Protein AF-A0A9D0YKX7-F1 (afdb_monomer)

pLDDT: mean 73.9, std 22.67, range [27.12, 96.5]

Structure (mmCIF, N/CA/C/O backbone):
data_AF-A0A9D0YKX7-F1
#
_entry.id   AF-A0A9D0YKX7-F1
#
loop_
_atom_site.group_PDB
_atom_site.id
_atom_site.type_symbol
_atom_site.label_atom_id
_atom_site.label_alt_id
_atom_site.label_comp_id
_atom_site.label_asym_id
_atom_site.label_entity_id
_atom_site.label_seq_id
_atom_site.pdbx_PDB_ins_code
_atom_site.Cartn_x
_atom_site.Cartn_y
_atom_site.Cartn_z
_atom_site.occupancy
_atom_site.B_iso_or_equiv
_atom_site.auth_seq_id
_atom_site.auth_comp_id
_atom_site.auth_asym_id
_atom_site.auth_atom_id
_atom_site.pdbx_PDB_model_num
ATOM 1 N N . MET A 1 1 ? -10.244 10.152 12.206 1.00 50.53 1 MET A N 1
ATOM 2 C CA . MET A 1 1 ? -10.575 9.054 11.260 1.00 50.53 1 MET A CA 1
ATOM 3 C C . MET A 1 1 ? -10.532 9.401 9.766 1.00 50.53 1 MET A C 1
ATOM 5 O O . MET A 1 1 ? -10.438 8.471 8.968 1.00 50.53 1 MET A O 1
ATOM 9 N N . ARG A 1 2 ? -10.508 10.679 9.340 1.00 4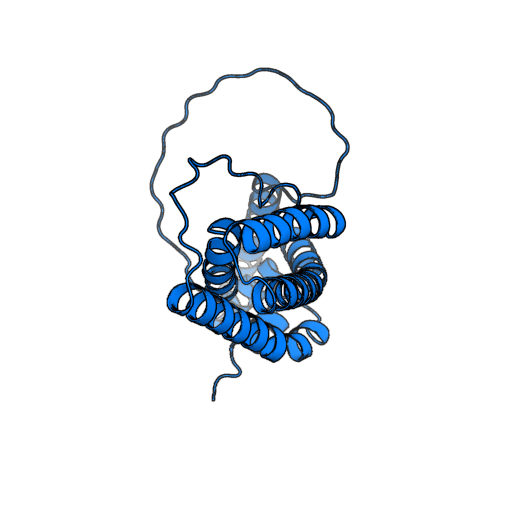3.91 2 ARG A N 1
ATOM 10 C CA . ARG A 1 2 ? -10.283 11.028 7.918 1.00 43.91 2 ARG A CA 1
ATOM 11 C C . ARG A 1 2 ? -8.940 10.544 7.364 1.00 43.91 2 ARG A C 1
ATOM 13 O O . ARG A 1 2 ? -8.873 10.270 6.182 1.00 43.91 2 ARG A O 1
ATOM 20 N N . LYS A 1 3 ? -7.915 10.344 8.199 1.00 49.25 3 LYS A N 1
ATOM 21 C CA . LYS A 1 3 ? -6.636 9.733 7.787 1.00 49.25 3 LYS A CA 1
ATOM 22 C C . LYS A 1 3 ? -6.804 8.277 7.331 1.00 49.25 3 LYS A C 1
ATOM 24 O O . LYS A 1 3 ? -6.202 7.863 6.354 1.00 49.25 3 LYS A O 1
ATOM 29 N N . ILE A 1 4 ? -7.690 7.524 7.986 1.00 46.84 4 ILE A N 1
ATOM 30 C CA . ILE A 1 4 ? -8.014 6.130 7.636 1.00 46.84 4 ILE A CA 1
ATOM 31 C C . ILE A 1 4 ? -8.972 6.078 6.432 1.00 46.84 4 ILE A C 1
ATOM 33 O O . ILE A 1 4 ? -8.795 5.256 5.543 1.00 46.84 4 ILE A O 1
ATOM 37 N N . TYR A 1 5 ? -9.939 6.996 6.354 1.00 40.97 5 TYR A N 1
ATOM 38 C CA . TYR A 1 5 ? -10.811 7.165 5.178 1.00 40.97 5 TYR A CA 1
ATOM 39 C C . TYR A 1 5 ? -10.042 7.626 3.928 1.00 40.97 5 TYR A C 1
ATOM 41 O O . TYR A 1 5 ? -10.252 7.121 2.829 1.00 40.97 5 TYR A O 1
ATOM 49 N N . GLY A 1 6 ? -9.105 8.553 4.113 1.00 44.78 6 GLY A N 1
ATOM 50 C CA . GLY A 1 6 ? -8.152 9.001 3.107 1.00 44.78 6 GLY A CA 1
ATOM 51 C C . GLY A 1 6 ? -7.244 7.864 2.653 1.00 44.78 6 GLY A C 1
ATOM 52 O O . GLY A 1 6 ? -6.975 7.777 1.465 1.00 44.78 6 GLY A O 1
ATOM 53 N N . MET A 1 7 ? -6.860 6.936 3.540 1.00 43.47 7 MET A N 1
ATOM 54 C CA . MET A 1 7 ? -6.126 5.718 3.163 1.00 43.47 7 MET A CA 1
ATOM 55 C C . MET A 1 7 ? -6.937 4.774 2.274 1.00 43.47 7 MET A C 1
ATOM 57 O O . MET A 1 7 ? -6.371 4.240 1.324 1.00 43.47 7 MET A O 1
ATOM 61 N N . VAL A 1 8 ? -8.231 4.559 2.543 1.00 41.25 8 VAL A N 1
ATOM 62 C CA . VAL A 1 8 ? -9.072 3.708 1.677 1.00 41.25 8 VAL A CA 1
ATOM 63 C C . VAL A 1 8 ? -9.153 4.325 0.274 1.00 41.25 8 VAL A C 1
ATOM 65 O O . VAL A 1 8 ? -8.861 3.644 -0.704 1.00 41.25 8 VAL A O 1
ATOM 68 N N . LEU A 1 9 ? -9.399 5.637 0.179 1.00 37.09 9 LEU A N 1
ATOM 69 C CA . LEU A 1 9 ? -9.437 6.373 -1.094 1.00 37.09 9 LEU A CA 1
ATOM 70 C C . LEU A 1 9 ? -8.068 6.469 -1.803 1.00 37.09 9 LEU A C 1
ATOM 72 O O . LEU A 1 9 ? -7.999 6.347 -3.026 1.00 37.09 9 LEU A O 1
ATOM 76 N N . ALA A 1 10 ? -6.971 6.653 -1.064 1.00 34.88 10 ALA A N 1
ATOM 77 C CA . ALA A 1 10 ? -5.615 6.726 -1.616 1.00 34.88 10 ALA A CA 1
ATOM 78 C C . ALA A 1 10 ? -5.094 5.355 -2.081 1.00 34.88 10 ALA A C 1
ATOM 80 O O . ALA A 1 10 ? -4.351 5.276 -3.060 1.00 34.88 10 ALA A O 1
ATOM 81 N N . THR A 1 11 ? -5.524 4.263 -1.439 1.00 39.06 11 THR A N 1
ATOM 82 C CA . THR A 1 11 ? -5.162 2.896 -1.851 1.00 39.06 11 THR A CA 1
ATOM 83 C C . THR A 1 11 ? -5.864 2.507 -3.153 1.00 39.06 11 THR A C 1
ATOM 85 O O . THR A 1 11 ? -5.227 1.926 -4.031 1.00 39.06 11 THR A O 1
ATOM 88 N N . THR A 1 12 ? -7.121 2.925 -3.355 1.00 35.81 12 THR A N 1
ATOM 89 C CA . THR A 1 12 ? -7.798 2.795 -4.659 1.00 35.81 12 THR A CA 1
ATOM 90 C C . THR A 1 12 ? -7.077 3.598 -5.752 1.00 35.81 12 THR A C 1
ATOM 92 O O . THR A 1 12 ? -7.006 3.162 -6.899 1.00 35.81 12 THR A O 1
ATOM 95 N N . LEU A 1 13 ? -6.459 4.734 -5.407 1.00 31.45 13 LEU A N 1
ATOM 96 C CA . LEU A 1 13 ? -5.639 5.517 -6.338 1.00 31.45 13 LEU A 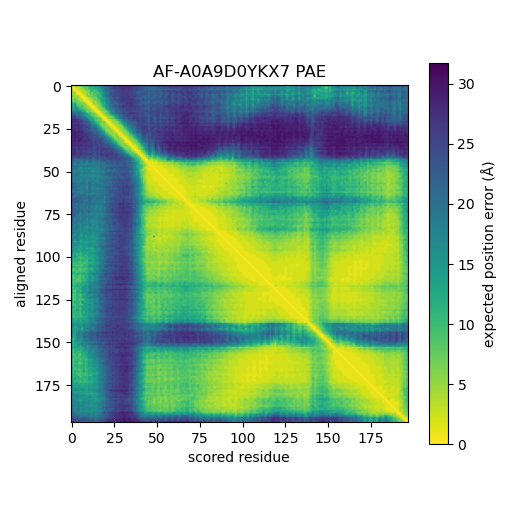CA 1
ATOM 97 C C . LEU A 1 13 ? -4.300 4.843 -6.674 1.00 31.45 13 LEU A C 1
ATOM 99 O O . LEU A 1 13 ? -3.903 4.862 -7.834 1.00 31.45 13 LEU A O 1
ATOM 103 N N . LEU A 1 14 ? -3.629 4.189 -5.721 1.00 35.00 14 LEU A N 1
ATOM 104 C CA . LEU A 1 14 ? -2.379 3.457 -5.983 1.00 35.00 14 LEU A CA 1
ATOM 105 C C . LEU A 1 14 ? -2.583 2.207 -6.854 1.00 35.00 14 LEU A C 1
ATOM 107 O O . LEU A 1 14 ? -1.698 1.859 -7.633 1.00 35.00 14 LEU A O 1
ATOM 111 N N . ILE A 1 15 ? -3.756 1.573 -6.778 1.00 39.56 15 ILE A N 1
ATOM 112 C CA . ILE A 1 15 ? -4.153 0.480 -7.683 1.00 39.56 15 ILE A CA 1
ATOM 113 C C . ILE A 1 15 ? -4.663 1.042 -9.034 1.00 39.56 15 ILE A C 1
ATOM 115 O O . ILE A 1 15 ? -4.587 0.366 -10.059 1.00 39.56 15 ILE A O 1
ATOM 119 N N . GLY A 1 16 ? -5.096 2.310 -9.065 1.00 28.52 16 GLY A N 1
ATOM 120 C CA . GLY A 1 16 ? -5.670 3.007 -10.222 1.00 28.52 16 GLY A CA 1
ATOM 121 C C . GLY A 1 16 ? -4.747 3.957 -11.002 1.00 28.52 16 GLY A C 1
ATOM 122 O O . GLY A 1 16 ? -5.234 4.657 -11.891 1.00 28.52 16 GLY A O 1
ATOM 123 N N . LEU A 1 17 ? -3.431 4.005 -10.750 1.00 32.94 17 LEU A N 1
ATOM 124 C CA . LEU A 1 17 ? -2.486 4.823 -11.537 1.00 32.94 17 LEU A CA 1
ATOM 125 C C . LEU A 1 17 ? -2.131 4.178 -12.894 1.00 32.94 17 LEU A C 1
ATOM 127 O O . LEU A 1 17 ? -0.974 4.049 -13.283 1.00 32.94 17 LEU A O 1
ATOM 131 N N . SER A 1 18 ? -3.159 3.847 -13.674 1.00 34.16 18 SER A N 1
ATOM 132 C CA . SER A 1 18 ? -3.110 3.806 -15.137 1.00 34.16 18 SER A CA 1
ATOM 133 C C . SER A 1 18 ? -3.628 5.135 -15.698 1.00 34.16 18 SER A C 1
ATOM 135 O O . SER A 1 18 ? -4.606 5.174 -16.441 1.00 34.16 18 SER A O 1
ATOM 137 N N . GLY A 1 19 ? -2.990 6.239 -15.305 1.00 27.12 19 GLY A N 1
ATOM 138 C CA . GLY A 1 19 ? -3.366 7.593 -15.707 1.00 27.12 19 GLY A CA 1
ATOM 139 C C . GLY A 1 19 ? -2.137 8.454 -15.957 1.00 27.12 19 GLY A C 1
ATOM 140 O O . GLY A 1 19 ? -1.771 9.289 -15.138 1.00 27.12 19 GLY A O 1
ATOM 141 N N . CYS A 1 20 ? -1.466 8.237 -17.089 1.00 31.30 20 CYS A N 1
ATOM 142 C CA . CYS A 1 20 ? -0.521 9.215 -17.608 1.00 31.30 20 CYS A CA 1
ATOM 143 C C . CYS A 1 20 ? -1.276 10.472 -18.059 1.00 31.30 20 CYS A C 1
ATOM 145 O O . CYS A 1 20 ? -2.017 10.411 -19.035 1.00 31.30 20 CYS A O 1
ATOM 147 N N . GLY A 1 21 ? -0.964 11.604 -17.427 1.00 28.48 21 GLY A N 1
ATOM 148 C CA . GLY A 1 21 ? -1.115 12.941 -18.000 1.00 28.48 21 GLY A CA 1
ATOM 149 C C . GLY A 1 21 ? -2.292 13.745 -17.459 1.00 28.48 21 GLY A C 1
ATOM 150 O O . GLY A 1 21 ? -3.433 13.437 -17.748 1.00 28.48 21 GLY A O 1
ATOM 151 N N . GLU A 1 22 ? -1.999 14.843 -16.765 1.00 28.16 22 GLU A N 1
ATOM 152 C CA . GLU A 1 22 ? -2.058 16.161 -17.398 1.00 28.16 22 GLU A CA 1
ATOM 153 C C . GLU A 1 22 ? -1.136 17.130 -16.645 1.00 28.16 22 GLU A C 1
ATOM 155 O O . GLU A 1 22 ? -0.860 16.983 -15.456 1.00 28.16 22 GLU A O 1
ATOM 160 N N . ARG A 1 23 ? -0.518 18.022 -17.413 1.00 34.16 23 ARG A N 1
ATOM 161 C CA . ARG A 1 23 ? 0.614 18.866 -17.042 1.00 34.16 23 ARG A CA 1
ATOM 162 C C . ARG A 1 23 ? 0.063 20.271 -16.835 1.00 34.16 23 ARG A C 1
ATOM 164 O O . ARG A 1 23 ? -0.238 20.911 -17.833 1.00 34.16 23 ARG A O 1
ATOM 171 N N . ASP A 1 24 ? 0.013 20.748 -15.594 1.00 28.03 24 ASP A N 1
ATOM 172 C CA . ASP A 1 24 ? -0.164 22.174 -15.315 1.00 28.03 24 ASP A CA 1
ATOM 173 C C . ASP A 1 24 ? 1.103 22.789 -14.716 1.00 28.03 24 ASP A C 1
ATOM 175 O O . ASP A 1 24 ? 1.759 22.275 -13.810 1.00 28.03 24 ASP A O 1
ATOM 179 N N . GLU A 1 25 ? 1.472 23.890 -15.353 1.00 35.59 25 GLU A N 1
ATOM 180 C CA . GLU A 1 25 ? 2.686 24.673 -15.231 1.00 35.59 25 GLU A CA 1
ATOM 181 C C . GLU A 1 25 ? 2.645 25.510 -13.939 1.00 35.59 25 GLU A C 1
ATOM 183 O O . GLU A 1 25 ? 1.780 26.373 -13.795 1.00 35.59 25 GLU A O 1
ATOM 188 N N . VAL A 1 26 ? 3.585 25.321 -13.001 1.00 32.81 26 VAL A N 1
ATOM 189 C CA . VAL A 1 26 ? 3.739 26.238 -11.854 1.00 32.81 26 VAL A CA 1
ATOM 190 C C . VAL A 1 26 ? 5.161 26.783 -11.781 1.00 32.81 26 VAL A C 1
ATOM 192 O O . VAL A 1 26 ? 6.156 26.061 -11.734 1.00 32.81 26 VAL A O 1
ATOM 195 N N . LYS A 1 27 ? 5.214 28.116 -11.816 1.00 30.62 27 LYS A N 1
ATOM 196 C CA . LYS A 1 27 ? 6.396 28.972 -11.859 1.00 30.62 27 LYS A CA 1
ATOM 197 C C . LYS A 1 27 ? 7.257 28.857 -10.601 1.00 30.62 27 LYS A C 1
ATOM 199 O O . LYS A 1 27 ? 6.780 28.921 -9.475 1.00 30.62 27 LYS A O 1
ATOM 204 N N . SER A 1 28 ? 8.558 28.801 -10.864 1.00 35.03 28 SER A N 1
ATOM 205 C CA . SER A 1 28 ? 9.688 28.904 -9.943 1.00 35.03 28 SER A CA 1
ATOM 206 C C . SER A 1 28 ? 9.692 30.199 -9.122 1.00 35.03 28 SER A C 1
ATOM 208 O O . SER A 1 28 ? 9.737 31.287 -9.697 1.00 35.03 28 SER A O 1
ATOM 210 N N . THR A 1 29 ? 9.850 30.073 -7.803 1.00 29.08 29 THR A N 1
ATOM 211 C CA . THR A 1 29 ? 10.560 31.063 -6.979 1.00 29.08 29 THR A CA 1
ATOM 212 C C . THR A 1 29 ? 11.438 30.371 -5.943 1.00 29.08 29 THR A C 1
ATOM 214 O O . THR A 1 29 ? 10.963 29.656 -5.066 1.00 29.08 29 THR A O 1
ATOM 217 N N . THR A 1 30 ? 12.736 30.615 -6.076 1.00 41.22 30 THR A N 1
ATOM 218 C CA . THR A 1 30 ? 13.850 30.170 -5.242 1.00 41.22 30 THR A CA 1
ATOM 219 C C . THR A 1 30 ? 13.848 30.862 -3.878 1.00 41.22 30 THR A C 1
ATOM 221 O O . THR A 1 30 ? 13.753 32.089 -3.819 1.00 41.22 30 THR A O 1
ATOM 224 N N . LYS A 1 31 ? 14.096 30.121 -2.790 1.00 32.34 31 LYS A N 1
ATOM 225 C CA . LYS A 1 31 ? 14.790 30.672 -1.614 1.00 32.34 31 LYS A CA 1
ATOM 226 C C . LYS A 1 31 ? 15.511 29.569 -0.834 1.00 32.34 31 LYS A C 1
ATOM 228 O O . LYS A 1 31 ? 14.906 28.587 -0.429 1.00 32.34 31 LYS A O 1
ATOM 233 N N . ALA A 1 32 ? 16.819 29.754 -0.684 1.00 37.97 32 ALA A N 1
ATOM 234 C CA . ALA A 1 32 ? 17.765 28.860 -0.027 1.00 37.97 32 ALA A CA 1
ATOM 235 C C . ALA A 1 32 ? 17.819 29.100 1.485 1.00 37.97 32 ALA A C 1
ATOM 237 O O . ALA A 1 32 ? 17.900 30.265 1.868 1.00 37.97 32 ALA A O 1
ATOM 238 N N . THR A 1 33 ? 17.860 28.041 2.306 1.00 30.67 33 THR A N 1
ATOM 239 C CA . THR A 1 33 ? 18.674 27.876 3.542 1.00 30.67 33 THR A CA 1
ATOM 240 C C . THR A 1 33 ? 18.505 26.435 4.097 1.00 30.67 33 THR A C 1
ATOM 242 O O . THR A 1 33 ? 17.600 25.743 3.641 1.00 30.67 33 THR A O 1
ATOM 245 N N . PRO A 1 34 ? 19.336 25.974 5.055 1.00 35.72 34 PRO A N 1
ATOM 246 C CA . PRO A 1 34 ? 20.563 25.208 4.856 1.00 35.72 34 PRO A CA 1
ATOM 247 C C . PRO A 1 34 ? 20.425 23.704 5.171 1.00 35.72 34 PRO A C 1
ATOM 249 O O . PRO A 1 34 ? 19.450 23.248 5.763 1.00 35.72 34 PRO A O 1
ATOM 252 N N . GLU A 1 35 ? 21.466 22.970 4.778 1.00 37.25 35 GLU A N 1
ATOM 253 C CA . GLU A 1 35 ? 21.715 21.551 5.030 1.00 37.25 35 GLU A CA 1
ATOM 254 C C . GLU A 1 35 ? 21.558 21.166 6.509 1.00 37.25 35 GLU A C 1
ATOM 256 O O . GLU A 1 35 ? 22.221 21.713 7.391 1.00 37.25 35 GLU A O 1
ATOM 261 N N . VAL A 1 36 ? 20.713 20.164 6.752 1.00 30.95 36 VAL A N 1
ATOM 262 C CA . VAL A 1 36 ? 20.818 19.273 7.906 1.00 30.95 36 VAL A CA 1
ATOM 263 C C . VAL A 1 36 ? 20.943 17.872 7.329 1.00 30.95 36 VAL A C 1
ATOM 265 O O . VAL A 1 36 ? 19.996 17.338 6.754 1.00 30.95 36 VAL A O 1
ATOM 268 N N . GLU A 1 37 ? 22.145 17.312 7.434 1.00 36.69 37 GLU A N 1
ATOM 269 C CA . GLU A 1 37 ? 22.401 15.900 7.188 1.00 36.69 37 GLU A CA 1
ATOM 270 C C . GLU A 1 37 ? 21.599 15.088 8.209 1.00 36.69 37 GLU A C 1
ATOM 272 O O . GLU A 1 37 ? 21.916 15.053 9.398 1.00 36.69 37 GLU A O 1
ATOM 277 N N . VAL A 1 38 ? 20.526 14.458 7.740 1.00 32.88 38 VAL A N 1
ATOM 278 C CA . VAL A 1 38 ? 19.868 13.366 8.448 1.00 32.88 38 VAL A CA 1
ATOM 279 C C . VAL A 1 38 ? 20.028 12.139 7.567 1.00 32.88 38 VAL A C 1
ATOM 281 O O . VAL A 1 38 ? 19.304 11.953 6.590 1.00 32.88 38 VAL A O 1
ATOM 284 N N . GLU A 1 39 ? 21.013 11.308 7.906 1.00 38.41 39 GLU A N 1
ATOM 285 C CA . GLU A 1 39 ? 20.999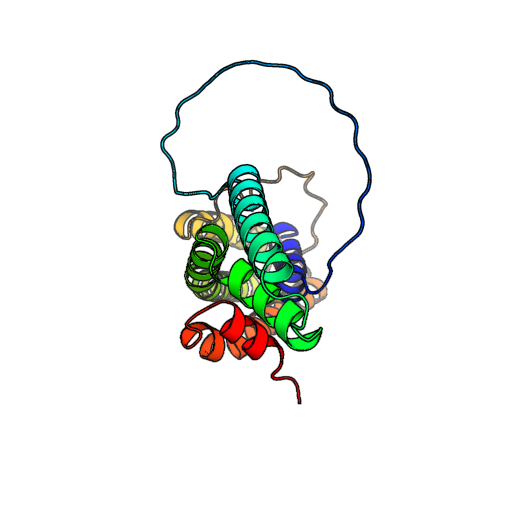 9.898 7.534 1.00 38.41 39 GLU A CA 1
ATOM 286 C C . GLU A 1 39 ? 19.700 9.290 8.074 1.00 38.41 39 GLU A C 1
ATOM 288 O O . GLU A 1 39 ? 19.578 8.968 9.255 1.00 38.41 39 GLU A O 1
ATOM 293 N N . SER A 1 40 ? 18.695 9.158 7.216 1.00 35.34 40 SER A N 1
ATOM 294 C CA . SER A 1 40 ? 17.528 8.336 7.501 1.00 35.34 40 SER A CA 1
ATOM 295 C C . SER A 1 40 ? 16.992 7.766 6.198 1.00 35.34 40 SER A C 1
ATOM 297 O O . SER A 1 40 ? 16.709 8.513 5.270 1.00 35.34 40 SER A O 1
ATOM 299 N N . SER A 1 41 ? 16.921 6.433 6.166 1.00 37.97 41 SER A N 1
ATOM 300 C CA . SER A 1 41 ? 16.048 5.589 5.345 1.00 37.97 41 SER A CA 1
ATOM 301 C C . SER A 1 41 ? 15.937 5.929 3.851 1.00 37.97 41 SER A C 1
ATOM 303 O O . SER A 1 41 ? 15.387 6.949 3.462 1.00 37.97 41 SER A O 1
ATOM 305 N N . SER A 1 42 ? 16.391 4.999 3.007 1.00 40.56 42 SER A N 1
ATOM 306 C CA . SER A 1 42 ? 16.422 5.029 1.538 1.00 40.56 42 SER A CA 1
ATOM 307 C C . SER A 1 42 ? 15.104 5.443 0.854 1.00 40.56 42 SER A C 1
ATOM 309 O O . SER A 1 42 ? 14.386 4.624 0.272 1.00 40.56 42 SER A O 1
ATOM 311 N N . LEU A 1 43 ? 14.787 6.732 0.874 1.00 51.44 43 LEU A N 1
ATOM 312 C CA . LEU A 1 43 ? 13.768 7.337 0.038 1.00 51.44 43 LEU A CA 1
ATOM 313 C C . LEU A 1 43 ? 14.416 7.636 -1.311 1.00 51.44 43 LEU A C 1
ATOM 315 O O . LEU A 1 43 ? 15.223 8.555 -1.442 1.00 51.44 43 LEU A O 1
ATOM 319 N N . VAL A 1 44 ? 14.076 6.841 -2.329 1.00 60.62 44 VAL A N 1
ATOM 320 C CA . VAL A 1 44 ? 14.352 7.233 -3.714 1.00 60.62 44 VAL A CA 1
ATOM 321 C C . VAL A 1 44 ? 13.582 8.528 -3.950 1.00 60.62 44 VAL A C 1
ATOM 323 O O . VAL A 1 44 ? 12.351 8.542 -3.921 1.00 60.62 44 VAL A O 1
ATOM 326 N N . THR A 1 45 ? 14.305 9.628 -4.124 1.00 76.06 45 THR A N 1
ATOM 327 C CA . THR A 1 45 ? 13.694 10.942 -4.300 1.00 76.06 45 THR A CA 1
ATOM 328 C C . THR A 1 45 ? 13.050 11.048 -5.678 1.00 76.06 45 THR A C 1
ATOM 330 O O . THR A 1 45 ? 13.469 10.405 -6.643 1.00 76.06 45 THR A O 1
ATOM 333 N N . GLU A 1 46 ? 12.061 11.930 -5.814 1.00 75.56 46 GLU A N 1
ATOM 334 C CA . GLU A 1 46 ? 11.448 12.233 -7.112 1.00 75.56 46 GLU A CA 1
ATOM 335 C C . GLU A 1 46 ? 12.495 12.680 -8.154 1.00 75.56 46 GLU A C 1
ATOM 337 O O . GLU A 1 46 ? 12.384 12.373 -9.342 1.00 75.56 46 GLU A O 1
ATOM 342 N N . SER A 1 47 ? 13.559 13.358 -7.706 1.00 77.31 47 SER A N 1
ATOM 343 C CA . SER A 1 47 ? 14.690 13.740 -8.554 1.00 77.31 47 SER A CA 1
ATOM 344 C C . SER A 1 47 ? 15.490 12.534 -9.054 1.00 77.31 47 SER A C 1
ATOM 346 O O . SER A 1 47 ? 15.843 12.502 -10.233 1.00 77.31 47 SER A O 1
ATOM 348 N N . GLN A 1 48 ? 15.719 11.527 -8.207 1.00 78.56 48 GLN A N 1
ATOM 349 C CA . GLN A 1 48 ? 16.409 10.295 -8.586 1.00 78.56 48 GLN A CA 1
ATOM 350 C C . GLN A 1 48 ? 15.580 9.482 -9.590 1.00 78.56 48 GLN A C 1
ATOM 352 O O . GLN A 1 48 ? 16.110 9.034 -10.603 1.00 78.56 48 GLN A O 1
ATOM 357 N N . ILE A 1 49 ? 14.262 9.382 -9.380 1.00 79.75 49 ILE A N 1
ATOM 358 C CA . ILE A 1 49 ? 13.343 8.708 -10.315 1.00 79.75 49 ILE A CA 1
ATOM 359 C C . ILE A 1 49 ? 13.388 9.382 -11.691 1.00 79.75 49 ILE A C 1
ATOM 361 O O . ILE A 1 49 ? 13.531 8.716 -12.716 1.00 79.75 49 ILE A O 1
ATOM 365 N N . LYS A 1 50 ? 13.304 10.718 -11.731 1.00 82.88 50 LYS A N 1
ATOM 366 C CA . LYS A 1 50 ? 13.377 11.479 -12.988 1.00 82.88 50 LYS A CA 1
ATOM 367 C C . LYS A 1 50 ? 14.713 11.280 -13.699 1.00 82.88 50 LYS A C 1
ATOM 369 O O . LYS A 1 50 ? 14.724 11.148 -14.922 1.00 82.88 50 LYS A O 1
ATOM 374 N N . ALA A 1 51 ? 15.819 11.251 -12.956 1.00 88.19 51 ALA A N 1
ATOM 375 C CA . ALA A 1 51 ? 17.147 11.025 -13.517 1.00 88.19 51 ALA A CA 1
ATOM 376 C C . ALA A 1 51 ? 17.274 9.626 -14.140 1.00 88.19 51 ALA A C 1
ATOM 378 O O . ALA A 1 51 ? 17.722 9.504 -15.283 1.00 88.19 51 ALA A O 1
ATOM 379 N N . ASP A 1 52 ? 16.818 8.589 -13.438 1.00 86.19 52 ASP A N 1
ATOM 380 C CA . ASP A 1 52 ? 16.842 7.209 -13.926 1.00 86.19 52 ASP A CA 1
ATOM 381 C C . ASP A 1 52 ? 15.970 7.031 -15.175 1.00 86.19 52 ASP A C 1
ATOM 383 O O . ASP A 1 52 ? 16.413 6.446 -16.164 1.00 86.19 52 ASP A O 1
ATOM 387 N N . ILE A 1 53 ? 14.756 7.596 -15.171 1.00 86.94 53 ILE A N 1
ATOM 388 C CA . ILE A 1 53 ? 13.856 7.571 -16.333 1.00 8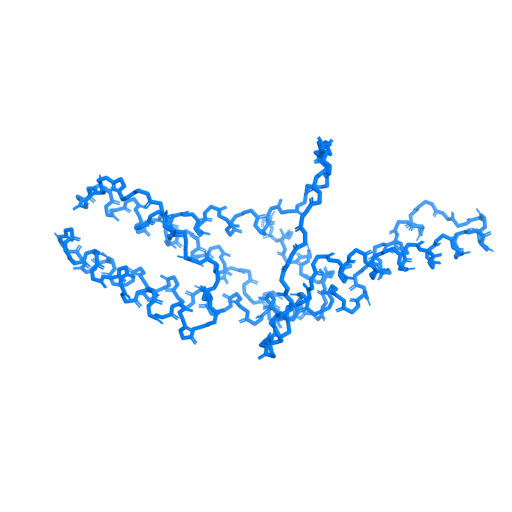6.94 53 ILE A CA 1
ATOM 389 C C . ILE A 1 53 ? 14.481 8.316 -17.516 1.00 86.94 53 ILE A C 1
ATOM 391 O O . ILE A 1 53 ? 14.439 7.827 -18.645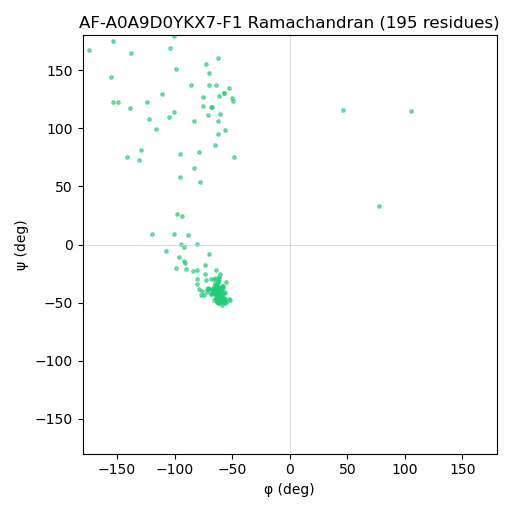 1.00 86.94 53 ILE A O 1
ATOM 395 N N . ALA A 1 54 ? 15.080 9.488 -17.289 1.00 88.56 54 ALA A N 1
ATOM 396 C CA . ALA A 1 54 ? 15.729 10.253 -18.351 1.00 88.56 54 ALA A CA 1
ATOM 397 C C . ALA A 1 54 ? 16.901 9.475 -18.970 1.00 88.56 54 ALA A C 1
ATOM 399 O O . ALA A 1 54 ? 17.043 9.439 -20.196 1.00 88.56 54 ALA A O 1
ATOM 400 N N . LYS A 1 55 ? 17.706 8.805 -18.137 1.00 91.81 55 LYS A N 1
ATOM 401 C CA . LYS A 1 55 ? 18.791 7.927 -18.586 1.00 91.81 55 LYS A CA 1
ATOM 402 C C . LYS A 1 55 ? 18.251 6.758 -19.418 1.00 91.81 55 LYS A C 1
ATOM 404 O O . LYS A 1 55 ? 18.707 6.566 -20.544 1.00 91.81 55 LYS A O 1
ATOM 409 N N . ALA A 1 56 ? 17.245 6.049 -18.905 1.00 90.12 56 ALA A N 1
ATOM 410 C CA . ALA A 1 56 ? 16.580 4.939 -19.585 1.00 90.12 56 ALA A CA 1
ATOM 411 C C . ALA A 1 56 ? 16.020 5.352 -20.957 1.00 90.12 56 ALA A C 1
ATOM 413 O O . ALA A 1 56 ? 16.273 4.698 -21.967 1.00 90.12 56 ALA A O 1
ATOM 414 N N . MET A 1 57 ? 15.326 6.490 -21.033 1.00 89.44 57 MET A N 1
ATOM 415 C CA . MET A 1 57 ? 14.788 7.009 -22.295 1.00 89.44 57 MET A CA 1
ATOM 416 C C . MET A 1 57 ? 15.887 7.378 -23.297 1.00 89.44 57 MET A C 1
ATOM 418 O O . MET A 1 57 ? 15.725 7.156 -24.499 1.00 89.44 57 MET A O 1
ATOM 422 N N . GLY A 1 58 ? 17.026 7.891 -22.824 1.00 91.81 58 GLY A N 1
ATOM 423 C CA . GLY A 1 58 ? 18.192 8.134 -23.672 1.00 91.81 58 GLY A CA 1
ATOM 424 C C . GLY A 1 58 ? 18.748 6.852 -24.306 1.00 91.81 58 GLY A C 1
ATOM 425 O O . GLY A 1 58 ? 19.157 6.862 -25.469 1.00 91.81 58 GLY A O 1
ATOM 426 N N . GLU A 1 59 ? 18.739 5.735 -23.578 1.00 91.81 59 GLU A N 1
ATOM 427 C CA . GLU A 1 59 ? 19.164 4.417 -24.077 1.00 91.81 59 GLU A CA 1
A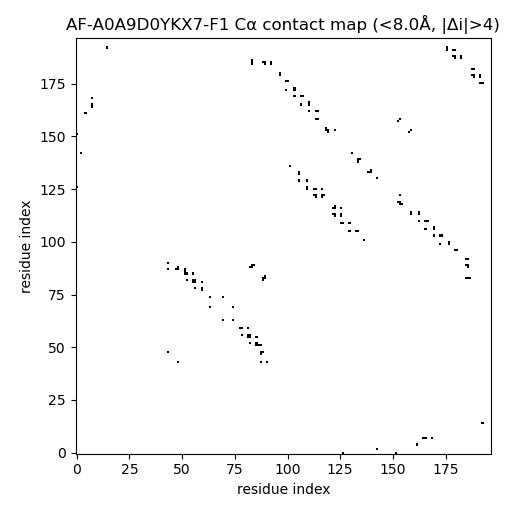TOM 428 C C . GLU A 1 59 ? 18.157 3.817 -25.070 1.00 91.81 59 GLU A C 1
ATOM 430 O O . GLU A 1 59 ? 18.551 3.309 -26.129 1.00 91.81 59 GLU A O 1
ATOM 435 N N . VAL A 1 60 ? 16.858 3.963 -24.791 1.00 91.94 60 VAL A N 1
ATOM 436 C CA . VAL A 1 60 ? 15.784 3.583 -25.719 1.00 91.94 60 VAL A CA 1
ATOM 437 C C . VAL A 1 60 ? 15.920 4.346 -27.035 1.00 91.94 60 VAL A C 1
ATOM 439 O O . VAL A 1 60 ? 15.906 3.740 -28.107 1.00 91.94 60 VAL A O 1
ATOM 442 N N . GLN A 1 61 ? 16.111 5.668 -26.979 1.00 91.12 61 GLN A N 1
ATOM 443 C CA . GLN A 1 61 ? 16.237 6.495 -28.178 1.00 91.12 61 GLN A CA 1
ATOM 444 C C . GLN A 1 61 ? 17.433 6.070 -29.038 1.00 91.12 61 GLN A C 1
ATOM 446 O O . GLN A 1 61 ? 17.287 5.925 -30.252 1.00 91.12 61 GLN A O 1
ATOM 451 N N . LYS A 1 62 ? 18.593 5.801 -28.422 1.00 94.12 62 LYS A N 1
ATOM 452 C CA . LYS A 1 62 ? 19.775 5.280 -29.132 1.00 94.12 62 LYS A CA 1
ATOM 453 C C . LYS A 1 62 ? 19.481 3.948 -29.823 1.00 94.12 62 LYS A C 1
ATOM 455 O O . LYS A 1 62 ? 19.835 3.776 -30.987 1.00 94.12 62 LYS A O 1
ATOM 460 N N . THR A 1 63 ? 18.797 3.037 -29.136 1.00 91.31 63 THR A N 1
ATOM 461 C CA . THR A 1 63 ? 18.445 1.712 -29.669 1.00 91.31 63 THR A CA 1
ATOM 462 C C . THR A 1 63 ? 17.465 1.803 -30.841 1.00 91.31 63 THR A C 1
ATOM 464 O O . THR A 1 63 ? 17.637 1.098 -31.836 1.00 91.31 63 THR A O 1
ATOM 467 N N . ILE A 1 64 ? 16.480 2.705 -30.776 1.00 91.50 64 ILE A N 1
ATOM 468 C CA . ILE A 1 64 ? 15.531 2.954 -31.874 1.00 91.50 64 ILE A CA 1
ATOM 469 C C . ILE A 1 64 ? 16.241 3.583 -33.078 1.00 91.50 64 ILE A C 1
ATOM 471 O O . ILE A 1 64 ? 16.005 3.172 -34.211 1.00 91.50 64 ILE A O 1
ATOM 475 N N . MET A 1 65 ? 17.134 4.553 -32.854 1.00 90.94 65 MET A N 1
ATOM 476 C CA . MET A 1 65 ? 17.899 5.185 -33.936 1.00 90.94 65 MET A CA 1
ATOM 477 C C . MET A 1 65 ? 18.855 4.206 -34.629 1.00 90.94 65 MET A C 1
ATOM 479 O O . MET A 1 65 ? 19.066 4.317 -35.834 1.00 90.94 65 MET A O 1
ATOM 483 N N . ALA A 1 66 ? 19.405 3.238 -33.892 1.00 94.56 66 ALA A N 1
ATOM 484 C CA . ALA A 1 66 ? 20.256 2.186 -34.445 1.00 94.56 66 ALA A CA 1
ATOM 485 C C . ALA A 1 66 ? 19.479 1.116 -35.239 1.00 94.56 66 ALA A C 1
ATOM 487 O O . ALA A 1 66 ? 20.086 0.387 -36.019 1.00 94.56 66 ALA A O 1
ATOM 488 N N . ASN A 1 67 ? 18.154 1.026 -35.068 1.00 93.44 67 ASN A N 1
ATOM 489 C CA . ASN A 1 67 ? 17.298 0.013 -35.690 1.00 93.44 67 ASN A CA 1
ATOM 490 C C . ASN A 1 67 ? 16.067 0.667 -36.353 1.00 93.44 67 ASN A C 1
ATOM 492 O O . ASN A 1 67 ? 14.950 0.553 -35.837 1.00 93.44 67 ASN A O 1
ATOM 496 N N . PRO A 1 68 ? 16.235 1.358 -37.498 1.00 86.81 68 PRO A N 1
ATOM 497 C CA . PRO A 1 68 ? 15.159 2.132 -38.125 1.00 86.81 68 PRO A CA 1
ATOM 498 C C . PRO A 1 68 ? 13.944 1.281 -38.537 1.00 86.81 68 PRO A C 1
ATOM 500 O O . PRO A 1 68 ? 12.815 1.767 -38.464 1.00 86.81 68 PRO A O 1
ATOM 503 N N . GLU A 1 69 ? 14.164 0.006 -38.867 1.00 93.38 69 GLU A N 1
ATOM 504 C CA . GLU A 1 69 ? 13.130 -0.966 -39.263 1.00 93.38 69 GLU A CA 1
ATOM 505 C C . GLU A 1 69 ? 12.370 -1.592 -38.076 1.00 93.38 69 GLU A C 1
ATOM 507 O O . GLU A 1 69 ? 11.490 -2.428 -38.271 1.00 93.38 69 GLU A O 1
ATOM 512 N N . MET A 1 70 ? 12.688 -1.216 -36.830 1.00 91.31 70 MET A N 1
ATOM 513 C CA . MET A 1 70 ? 12.002 -1.747 -35.648 1.00 91.31 70 MET A CA 1
ATOM 514 C C . MET A 1 70 ? 10.506 -1.397 -35.681 1.00 91.31 70 MET A C 1
ATOM 516 O O . MET A 1 70 ? 10.147 -0.216 -35.807 1.00 91.31 70 MET A O 1
ATOM 520 N N . SER A 1 71 ? 9.652 -2.416 -35.517 1.00 94.50 71 SER A N 1
ATOM 521 C CA . SER A 1 71 ? 8.192 -2.278 -35.513 1.00 94.50 71 SER A CA 1
ATOM 522 C C . SER A 1 71 ? 7.702 -1.384 -34.367 1.00 94.50 71 SER A C 1
ATOM 524 O O . SER A 1 71 ? 8.407 -1.149 -33.382 1.00 94.50 71 SER A O 1
ATOM 526 N N . LYS A 1 72 ? 6.477 -0.857 -34.472 1.00 89.19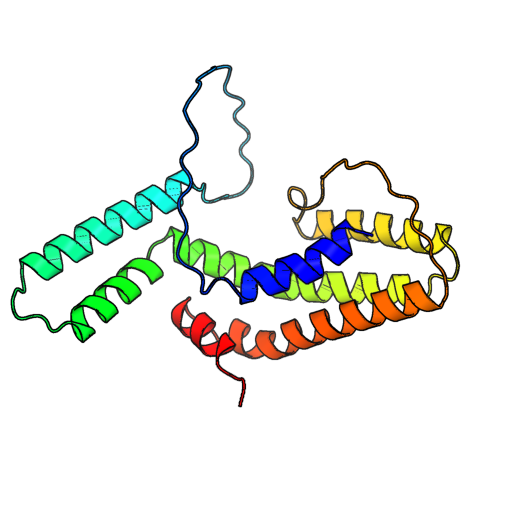 72 LYS A N 1
ATOM 527 C CA . LYS A 1 72 ? 5.902 -0.013 -33.409 1.00 89.19 72 LYS A CA 1
ATOM 528 C C . LYS A 1 72 ? 5.703 -0.805 -32.116 1.00 89.19 72 LYS A C 1
ATOM 530 O O . LYS A 1 72 ? 5.927 -0.272 -31.031 1.00 89.19 72 LYS A O 1
ATOM 535 N N . GLU A 1 73 ? 5.309 -2.063 -32.243 1.00 90.00 73 GLU A N 1
ATOM 536 C CA . GLU A 1 73 ? 5.099 -3.007 -31.154 1.00 90.00 73 GLU A CA 1
ATOM 537 C C . GLU A 1 73 ? 6.413 -3.292 -30.417 1.00 90.00 73 GLU A C 1
ATOM 539 O O . GLU A 1 73 ? 6.455 -3.185 -29.191 1.00 90.00 73 GLU A O 1
ATOM 544 N N . ASP A 1 74 ? 7.502 -3.538 -31.151 1.00 90.81 74 ASP A N 1
ATOM 545 C CA . ASP A 1 74 ? 8.825 -3.770 -30.562 1.00 90.81 74 ASP A CA 1
ATOM 546 C C . ASP A 1 74 ? 9.376 -2.511 -29.885 1.00 90.81 74 ASP A C 1
ATOM 548 O O . ASP A 1 74 ? 9.933 -2.595 -28.792 1.00 90.81 74 ASP A O 1
ATOM 552 N N . ARG A 1 75 ? 9.149 -1.322 -30.464 1.00 89.50 75 ARG A N 1
ATOM 553 C CA . ARG A 1 75 ? 9.506 -0.045 -29.818 1.00 89.50 75 ARG A CA 1
ATOM 554 C C . ARG A 1 75 ? 8.764 0.141 -28.500 1.00 89.50 75 ARG A C 1
ATOM 556 O O . ARG A 1 75 ? 9.368 0.548 -27.512 1.00 89.50 75 ARG A O 1
ATOM 563 N N . LYS A 1 76 ? 7.459 -0.153 -28.470 1.00 88.62 76 LYS A N 1
ATOM 564 C CA . LYS A 1 76 ? 6.650 -0.058 -27.247 1.00 88.62 76 LYS A CA 1
ATOM 565 C C . LYS A 1 76 ? 7.145 -1.042 -26.190 1.00 88.62 76 LYS A C 1
ATOM 567 O O . LYS A 1 76 ? 7.288 -0.656 -25.034 1.00 88.62 76 LYS A O 1
ATOM 572 N N . LYS A 1 77 ? 7.423 -2.285 -26.587 1.00 89.25 77 LYS A N 1
ATOM 573 C CA . LYS A 1 77 ? 7.963 -3.313 -25.695 1.00 89.25 77 LYS A CA 1
ATOM 574 C C . LYS A 1 77 ? 9.310 -2.887 -25.111 1.00 89.25 77 LYS A C 1
ATOM 576 O O . LYS A 1 77 ? 9.458 -2.919 -23.897 1.00 89.25 77 LYS A O 1
ATOM 581 N N . LEU A 1 78 ? 10.220 -2.394 -25.951 1.00 90.00 78 LEU A N 1
ATOM 582 C CA . LEU A 1 78 ? 11.519 -1.876 -25.529 1.00 90.00 78 LEU A CA 1
ATOM 583 C C . LEU A 1 78 ? 11.371 -0.756 -24.492 1.00 90.00 78 LEU A C 1
ATOM 585 O O . LEU A 1 78 ? 11.985 -0.827 -23.436 1.00 90.00 78 LEU A O 1
ATOM 589 N N . VAL A 1 79 ? 10.523 0.245 -24.757 1.00 89.00 79 VAL A N 1
ATOM 590 C CA . VAL A 1 79 ? 10.265 1.341 -23.805 1.00 89.00 79 VAL A CA 1
ATOM 591 C C . VAL A 1 79 ? 9.797 0.790 -22.456 1.00 89.00 79 VAL A C 1
ATOM 593 O O . VAL A 1 79 ? 10.339 1.161 -21.419 1.00 89.00 79 VAL A O 1
ATOM 596 N N . VAL A 1 80 ? 8.798 -0.097 -22.462 1.00 87.12 80 VAL A N 1
ATOM 597 C CA . VAL A 1 80 ? 8.215 -0.658 -21.235 1.00 87.12 80 VAL A CA 1
ATOM 598 C C . VAL A 1 80 ? 9.242 -1.490 -20.463 1.00 87.12 80 VAL A C 1
ATOM 600 O O . VAL A 1 80 ? 9.392 -1.305 -19.257 1.00 87.12 80 VAL A O 1
ATOM 603 N N . GLU A 1 81 ? 9.982 -2.365 -21.145 1.00 87.50 81 GLU A N 1
ATOM 604 C CA . GLU A 1 81 ? 11.011 -3.204 -20.527 1.00 87.50 81 GLU A CA 1
ATOM 605 C C . GLU A 1 81 ? 12.159 -2.370 -19.951 1.00 87.50 81 GLU A C 1
ATOM 607 O O . GLU A 1 81 ? 12.613 -2.652 -18.844 1.00 87.50 81 GLU A O 1
ATOM 612 N N . THR A 1 82 ? 12.622 -1.327 -20.646 1.00 88.06 82 THR A N 1
ATOM 613 C CA . THR A 1 82 ? 13.701 -0.475 -20.126 1.00 88.06 82 THR A CA 1
ATOM 614 C C . THR A 1 82 ? 13.249 0.320 -18.903 1.00 88.06 82 THR A C 1
ATOM 616 O O . THR A 1 82 ? 13.995 0.402 -17.932 1.00 88.06 82 THR A O 1
ATOM 619 N N . LEU A 1 83 ? 12.031 0.870 -18.911 1.00 86.06 83 LEU A N 1
ATOM 620 C CA . LEU A 1 83 ? 11.524 1.648 -17.777 1.00 86.06 83 LEU A CA 1
ATOM 621 C C . LEU A 1 83 ? 11.327 0.799 -16.523 1.00 86.06 83 LEU A C 1
ATOM 623 O O . LEU A 1 83 ? 11.650 1.241 -15.430 1.00 86.06 83 LEU A O 1
ATOM 627 N N . ILE A 1 84 ? 10.813 -0.420 -16.661 1.00 84.12 84 ILE A N 1
ATOM 628 C CA . ILE A 1 84 ? 10.527 -1.283 -15.505 1.00 84.12 84 ILE A CA 1
ATOM 629 C C . ILE A 1 84 ? 11.799 -1.852 -14.877 1.00 84.12 84 ILE A C 1
ATOM 631 O O . ILE A 1 84 ? 11.817 -2.166 -13.688 1.00 84.12 84 ILE A O 1
ATOM 635 N N . ASN A 1 85 ? 12.867 -1.960 -15.661 1.00 84.75 85 ASN A N 1
ATOM 636 C CA . ASN A 1 85 ? 14.152 -2.454 -15.192 1.00 84.75 85 ASN A CA 1
ATOM 637 C C . ASN A 1 85 ? 15.063 -1.356 -14.621 1.00 84.75 85 ASN A C 1
ATOM 639 O O . ASN A 1 85 ? 16.221 -1.648 -14.336 1.00 84.75 85 ASN A O 1
ATOM 643 N N . THR A 1 86 ? 14.590 -0.116 -14.441 1.00 86.94 86 THR A N 1
ATOM 644 C CA . THR A 1 86 ? 15.389 0.893 -13.731 1.00 86.94 86 THR A CA 1
ATOM 645 C C . THR A 1 86 ? 15.491 0.569 -12.241 1.00 86.94 86 THR A C 1
ATOM 647 O O . THR A 1 86 ? 14.545 0.060 -11.634 1.00 86.94 86 THR A O 1
ATOM 650 N N . ASP A 1 87 ? 16.623 0.924 -11.628 1.00 84.94 87 ASP A N 1
ATOM 651 C CA . ASP A 1 87 ? 16.876 0.698 -10.198 1.00 84.94 87 ASP A CA 1
ATOM 652 C C . ASP A 1 87 ? 15.803 1.360 -9.317 1.00 84.94 87 ASP A C 1
ATOM 654 O O . ASP A 1 87 ? 15.305 0.757 -8.364 1.00 84.94 87 ASP A O 1
ATOM 658 N N . SER A 1 88 ? 15.377 2.577 -9.672 1.00 81.81 88 SER A N 1
ATOM 659 C CA . SER A 1 88 ? 14.253 3.269 -9.027 1.00 81.81 88 SER A CA 1
ATOM 660 C C . SER A 1 88 ? 12.948 2.472 -9.065 1.00 81.81 88 SER A C 1
ATOM 662 O O . SER A 1 88 ? 12.295 2.346 -8.029 1.00 81.81 88 SER A O 1
ATOM 664 N N . MET A 1 89 ? 12.563 1.913 -10.215 1.00 82.56 89 MET A N 1
ATOM 665 C CA . MET A 1 89 ? 11.317 1.148 -10.341 1.00 82.56 89 MET A CA 1
ATOM 666 C C . MET A 1 89 ? 11.390 -0.186 -9.597 1.00 82.56 89 MET A C 1
ATOM 668 O O . MET A 1 89 ? 10.422 -0.578 -8.943 1.00 82.56 89 MET A O 1
ATOM 672 N N . GLN A 1 90 ? 12.541 -0.861 -9.628 1.00 85.50 90 GLN A N 1
ATOM 673 C CA . GLN A 1 90 ? 12.752 -2.086 -8.854 1.00 85.50 90 GLN A CA 1
ATOM 674 C C . GLN A 1 90 ? 12.714 -1.828 -7.344 1.00 85.50 90 GLN A C 1
ATOM 676 O O . GLN A 1 90 ? 12.080 -2.582 -6.605 1.00 85.50 90 GLN A O 1
ATOM 681 N N . SER A 1 91 ? 13.333 -0.738 -6.886 1.00 86.19 91 SER A N 1
ATOM 682 C CA . SER A 1 91 ? 13.293 -0.315 -5.484 1.00 86.19 91 SER A CA 1
ATOM 683 C C . SER A 1 91 ? 11.863 -0.000 -5.029 1.00 86.19 91 SER A C 1
ATOM 685 O O . SER A 1 91 ? 11.421 -0.475 -3.980 1.00 86.19 91 SER A O 1
ATOM 687 N N . GLN A 1 92 ? 11.084 0.711 -5.853 1.00 83.06 92 GLN A N 1
ATOM 688 C CA . GLN A 1 92 ? 9.671 0.962 -5.560 1.00 83.06 92 GLN A CA 1
ATOM 689 C C . GLN A 1 92 ? 8.839 -0.319 -5.517 1.00 83.06 92 GLN A C 1
ATOM 691 O O . GLN A 1 92 ? 8.026 -0.478 -4.608 1.00 83.06 92 GLN A O 1
ATOM 696 N N . PHE A 1 93 ? 9.057 -1.245 -6.452 1.00 86.06 93 PHE A N 1
ATOM 697 C CA . PHE A 1 93 ? 8.386 -2.542 -6.445 1.00 86.06 93 PHE A CA 1
ATOM 698 C C . PHE A 1 93 ? 8.678 -3.324 -5.157 1.00 86.06 93 PHE A C 1
ATOM 700 O O . PHE A 1 93 ? 7.752 -3.817 -4.510 1.00 86.06 93 PHE A O 1
ATOM 707 N N . ALA A 1 94 ? 9.947 -3.392 -4.743 1.00 87.69 94 ALA A N 1
ATOM 708 C CA . ALA A 1 94 ? 10.341 -4.051 -3.501 1.00 87.69 94 ALA A CA 1
ATOM 709 C C . ALA A 1 94 ? 9.662 -3.410 -2.281 1.00 87.69 94 ALA A C 1
ATOM 711 O O . ALA A 1 94 ? 9.097 -4.122 -1.448 1.00 87.69 94 ALA A O 1
ATOM 712 N N . LYS A 1 95 ? 9.630 -2.071 -2.221 1.00 84.81 95 LYS A N 1
ATOM 713 C CA . LYS A 1 95 ? 8.946 -1.337 -1.151 1.00 84.81 95 LYS A CA 1
ATOM 714 C C . LYS A 1 95 ? 7.445 -1.623 -1.142 1.00 84.81 95 LYS A C 1
ATOM 716 O O . LYS A 1 95 ? 6.907 -1.973 -0.100 1.00 84.81 95 LYS A O 1
ATOM 721 N N . GLN A 1 96 ? 6.756 -1.535 -2.281 1.00 82.38 96 GLN A N 1
ATOM 722 C CA . GLN A 1 96 ? 5.322 -1.847 -2.357 1.00 82.38 96 GLN A CA 1
ATOM 723 C C . GLN A 1 96 ? 5.030 -3.276 -1.888 1.00 82.38 96 GLN A C 1
ATOM 725 O O . GLN A 1 96 ? 4.093 -3.499 -1.119 1.00 82.38 96 GLN A O 1
ATOM 730 N N . LYS A 1 97 ? 5.874 -4.232 -2.290 1.00 87.50 97 LYS A N 1
ATOM 731 C CA . LYS A 1 97 ? 5.754 -5.636 -1.897 1.00 87.50 97 LYS A CA 1
ATOM 732 C C . LYS A 1 97 ? 5.927 -5.861 -0.400 1.00 87.50 97 LYS A C 1
ATOM 734 O O . LYS A 1 97 ? 5.245 -6.708 0.170 1.00 87.50 97 LYS A O 1
ATOM 739 N N . GLU A 1 98 ? 6.787 -5.084 0.243 1.00 88.81 98 GLU A N 1
ATOM 740 C CA . GLU A 1 98 ? 6.962 -5.116 1.692 1.00 88.81 98 GLU A CA 1
ATOM 741 C C . GLU A 1 98 ? 5.822 -4.406 2.445 1.00 88.81 98 GLU A C 1
ATOM 743 O O . GLU A 1 98 ? 5.368 -4.882 3.489 1.00 88.81 98 GLU A O 1
ATOM 748 N N . MET A 1 99 ? 5.350 -3.267 1.931 1.00 86.31 99 MET A N 1
ATOM 749 C CA . MET A 1 99 ? 4.404 -2.400 2.639 1.00 86.31 99 MET A CA 1
ATOM 750 C C . MET A 1 99 ? 2.955 -2.885 2.554 1.00 86.31 99 MET A C 1
ATOM 752 O O . MET A 1 99 ? 2.211 -2.730 3.521 1.00 86.31 99 MET A O 1
ATOM 756 N N . LEU A 1 100 ? 2.533 -3.504 1.449 1.00 88.00 100 LEU A N 1
ATOM 757 C CA . LEU A 1 100 ? 1.134 -3.917 1.272 1.00 88.00 100 LEU A CA 1
ATOM 758 C C . LEU A 1 100 ? 0.649 -4.937 2.320 1.00 88.00 100 LEU A C 1
ATOM 760 O O . LEU A 1 100 ? -0.398 -4.702 2.928 1.00 88.00 100 LEU A O 1
ATOM 764 N N . PRO A 1 101 ? 1.398 -6.008 2.649 1.00 90.56 101 PRO A N 1
ATOM 765 C CA . PRO A 1 101 ? 1.024 -6.900 3.748 1.00 90.56 101 PRO A CA 1
ATOM 766 C C . PRO A 1 101 ? 0.935 -6.183 5.104 1.00 90.56 101 PRO A C 1
ATOM 768 O O . PRO A 1 101 ? 0.046 -6.476 5.911 1.00 90.56 101 PRO A O 1
ATOM 771 N N . LYS A 1 102 ? 1.832 -5.217 5.361 1.00 91.19 102 LYS A N 1
ATOM 772 C CA . LYS A 1 102 ? 1.807 -4.396 6.583 1.00 91.19 102 LYS A CA 1
ATOM 773 C C . LYS A 1 102 ? 0.550 -3.526 6.633 1.00 91.19 102 LYS A C 1
ATOM 775 O O . LYS A 1 102 ? -0.083 -3.462 7.685 1.00 91.19 102 LYS A O 1
ATOM 780 N N . MET A 1 103 ? 0.149 -2.936 5.507 1.00 89.75 103 MET A N 1
ATOM 781 C CA . MET A 1 103 ? -1.071 -2.132 5.391 1.00 89.75 103 MET A CA 1
ATOM 782 C C . MET A 1 103 ? -2.329 -2.968 5.653 1.00 89.75 103 MET A C 1
ATOM 784 O O . MET A 1 103 ? -3.182 -2.577 6.446 1.00 89.75 103 MET A O 1
ATOM 788 N N . VAL A 1 104 ? -2.419 -4.172 5.079 1.00 92.00 104 VAL A N 1
ATOM 789 C CA . VAL A 1 104 ? -3.542 -5.091 5.342 1.00 92.00 104 VAL A CA 1
ATOM 790 C C . VAL A 1 104 ? -3.615 -5.457 6.825 1.00 92.00 104 VAL A C 1
ATOM 792 O O . VAL A 1 104 ? -4.690 -5.419 7.430 1.00 92.00 104 VAL A O 1
ATOM 795 N N . LYS A 1 105 ? -2.473 -5.777 7.446 1.00 92.00 105 LYS A N 1
ATOM 796 C CA . LYS A 1 105 ? -2.401 -6.065 8.885 1.00 92.00 105 LYS A CA 1
ATOM 797 C C . LYS A 1 105 ? -2.856 -4.865 9.723 1.00 92.00 105 LYS A C 1
ATOM 799 O O . LYS A 1 105 ? -3.628 -5.046 10.666 1.00 92.00 105 LYS A O 1
ATOM 804 N N . PHE A 1 106 ? -2.402 -3.667 9.367 1.00 92.38 106 PHE A N 1
ATOM 805 C CA . PHE A 1 106 ? -2.784 -2.412 10.006 1.00 92.38 106 PHE A CA 1
ATOM 806 C C . PHE A 1 106 ? -4.298 -2.172 9.928 1.00 92.38 106 PHE A C 1
ATOM 808 O O . PHE A 1 106 ? -4.952 -1.996 10.958 1.00 92.38 106 PHE A O 1
ATOM 815 N N . MET A 1 107 ? -4.879 -2.260 8.728 1.00 92.75 107 MET A N 1
ATOM 816 C CA . MET A 1 107 ? -6.313 -2.054 8.518 1.00 92.75 107 MET A CA 1
ATOM 817 C C . MET A 1 107 ? -7.155 -3.070 9.288 1.00 92.75 107 MET A C 1
ATOM 819 O O . MET A 1 107 ? -8.123 -2.680 9.937 1.00 92.75 107 MET A O 1
ATOM 823 N N . LYS A 1 108 ? -6.757 -4.348 9.317 1.00 95.25 108 LYS A N 1
ATOM 824 C CA . LYS A 1 108 ? -7.441 -5.379 10.117 1.00 95.25 108 LYS A CA 1
ATOM 825 C C . LYS A 1 108 ? -7.439 -5.071 11.609 1.00 95.25 108 LYS A C 1
ATOM 827 O O . LYS A 1 108 ? -8.472 -5.204 12.264 1.00 95.25 108 LYS A O 1
ATOM 832 N N . ALA A 1 109 ? -6.293 -4.666 12.154 1.00 93.94 109 ALA A N 1
ATOM 833 C CA . ALA A 1 109 ? -6.187 -4.337 13.571 1.00 93.94 109 ALA A CA 1
ATOM 834 C C . ALA A 1 109 ? -7.036 -3.111 13.933 1.00 93.94 109 ALA A C 1
ATOM 836 O O . ALA A 1 109 ? -7.722 -3.107 14.957 1.00 93.94 109 ALA A O 1
ATOM 837 N N . ASN A 1 110 ? -7.032 -2.097 13.069 1.00 93.44 110 ASN A N 1
ATOM 838 C CA . ASN A 1 110 ? -7.828 -0.897 13.269 1.00 93.44 110 ASN A CA 1
ATOM 839 C C . ASN A 1 110 ? -9.338 -1.179 13.137 1.00 93.44 110 ASN A C 1
ATOM 841 O O . ASN A 1 110 ? -10.119 -0.766 13.992 1.00 93.44 110 ASN A O 1
ATOM 845 N N . ARG A 1 111 ? -9.743 -1.984 12.145 1.00 95.44 111 ARG A N 1
ATOM 846 C CA . ARG A 1 111 ? -11.127 -2.454 11.965 1.00 95.44 111 ARG A CA 1
ATOM 847 C C . ARG A 1 111 ? -11.615 -3.193 13.204 1.00 95.44 111 ARG A C 1
ATOM 849 O O . ARG A 1 111 ? -12.712 -2.925 13.682 1.00 95.44 111 ARG A O 1
ATOM 856 N N . ALA A 1 112 ? -10.802 -4.101 13.747 1.00 96.50 112 ALA A N 1
ATOM 857 C CA . ALA A 1 112 ? -11.136 -4.832 14.969 1.00 96.50 112 ALA A CA 1
ATOM 858 C C . ALA A 1 112 ? -11.350 -3.890 16.164 1.00 96.50 112 ALA A C 1
ATOM 860 O O . ALA A 1 112 ? -12.316 -4.054 16.898 1.00 96.50 112 ALA A O 1
ATOM 861 N N . CYS A 1 113 ? -10.510 -2.864 16.324 1.00 96.12 113 CYS A N 1
ATOM 862 C CA . CYS A 1 113 ? -10.697 -1.873 17.383 1.00 96.12 113 CYS A CA 1
ATOM 863 C C . CYS A 1 113 ? -12.013 -1.093 17.215 1.00 96.12 113 CYS A C 1
ATOM 865 O O . CYS A 1 113 ? -12.810 -0.990 18.146 1.00 96.12 113 CYS A O 1
ATOM 867 N N . LEU A 1 114 ? -12.275 -0.583 16.008 1.00 94.69 114 LEU A N 1
ATOM 868 C CA . LEU A 1 114 ? -13.480 0.196 15.710 1.00 94.69 114 LEU A CA 1
ATOM 869 C C . LEU A 1 114 ? -14.765 -0.639 15.811 1.00 94.69 114 LEU A C 1
ATOM 871 O O . LEU A 1 114 ? -15.818 -0.117 16.182 1.00 94.69 114 LEU A O 1
ATOM 875 N N . GLN A 1 115 ? -14.690 -1.944 15.544 1.00 96.12 115 GLN A N 1
ATOM 876 C CA . GLN A 1 115 ? -15.803 -2.874 15.737 1.00 96.12 115 GLN A CA 1
ATOM 877 C C . GLN A 1 115 ? -16.290 -2.885 17.193 1.00 96.12 115 GLN A C 1
ATOM 879 O O . GLN A 1 115 ? -17.500 -2.965 17.424 1.00 96.12 115 GLN A O 1
ATOM 884 N N . ASP A 1 116 ? -15.381 -2.735 18.156 1.00 95.12 116 ASP A N 1
ATOM 885 C CA . ASP A 1 116 ? -15.685 -2.765 19.589 1.00 95.12 116 ASP A CA 1
ATOM 886 C C . ASP A 1 116 ? -15.970 -1.370 20.175 1.00 95.12 116 ASP A C 1
ATOM 888 O O . ASP A 1 116 ? -16.547 -1.257 21.257 1.00 95.12 116 ASP A O 1
ATOM 892 N N . ALA A 1 117 ? -15.646 -0.298 19.445 1.00 94.56 117 ALA A N 1
ATOM 893 C CA . ALA A 1 117 ? -15.869 1.079 19.878 1.00 94.56 117 ALA A CA 1
ATOM 894 C C . ALA A 1 117 ? -17.366 1.431 19.929 1.00 94.56 117 ALA A C 1
ATOM 896 O O . ALA A 1 117 ? -18.046 1.426 18.896 1.00 94.56 117 ALA A O 1
ATOM 897 N N . ASN A 1 118 ? -17.895 1.768 21.109 1.00 92.81 118 ASN A N 1
ATOM 898 C CA . ASN A 1 118 ? -19.318 2.087 21.311 1.00 92.81 118 ASN A CA 1
ATOM 899 C C . ASN A 1 118 ? -19.575 3.577 21.560 1.00 92.81 118 ASN A C 1
ATOM 901 O O . ASN A 1 118 ? -20.726 4.002 21.634 1.00 92.81 118 ASN A O 1
ATOM 905 N N . SER A 1 119 ? -18.511 4.364 21.680 1.00 92.12 119 SER A N 1
ATOM 906 C CA . SER A 1 119 ? -18.555 5.801 21.905 1.00 92.12 119 SER A CA 1
ATOM 907 C C . SER A 1 119 ? -17.519 6.527 21.048 1.00 92.12 119 SER A C 1
ATOM 909 O O . SER A 1 119 ? -16.580 5.924 20.520 1.00 92.12 119 SER A O 1
ATOM 911 N N . LYS A 1 120 ? -17.676 7.848 20.928 1.00 89.50 120 LYS A N 1
ATOM 912 C CA . LYS A 1 120 ? -16.693 8.718 20.270 1.00 89.50 120 LYS A CA 1
ATOM 913 C C . LYS A 1 120 ? -15.316 8.630 20.936 1.00 89.50 120 LYS A C 1
ATOM 915 O O . LYS A 1 120 ? -14.307 8.659 20.237 1.00 89.50 120 LYS A O 1
ATOM 920 N N . ASP A 1 121 ? -15.272 8.479 22.256 1.00 91.31 121 ASP A N 1
ATOM 921 C CA . ASP A 1 121 ? -14.016 8.352 22.996 1.00 91.31 121 ASP A CA 1
ATOM 922 C C . ASP A 1 121 ? -13.321 7.013 22.717 1.00 91.31 121 ASP A C 1
ATOM 924 O O . ASP A 1 121 ? -12.106 6.996 22.511 1.00 91.31 121 ASP A O 1
ATOM 928 N N . ASP A 1 122 ? -14.074 5.913 22.594 1.00 93.12 122 ASP A N 1
ATOM 929 C CA . ASP A 1 122 ? -13.512 4.616 22.186 1.00 93.12 122 ASP A CA 1
ATOM 930 C C . ASP A 1 122 ? -12.921 4.688 20.772 1.00 93.12 122 ASP A C 1
ATOM 932 O O . ASP A 1 122 ? -11.812 4.213 20.524 1.00 93.12 122 ASP A O 1
ATOM 936 N N . ALA A 1 123 ? -13.634 5.327 19.839 1.00 91.00 123 ALA A N 1
ATOM 937 C CA . ALA A 1 123 ? -13.162 5.509 18.469 1.00 91.00 123 ALA A CA 1
ATOM 938 C C . ALA A 1 123 ? -11.876 6.354 18.416 1.00 91.00 123 ALA A C 1
ATOM 940 O O . ALA A 1 123 ? -10.930 6.004 17.708 1.00 91.00 123 ALA A O 1
ATOM 941 N N . LYS A 1 124 ? -11.794 7.421 19.224 1.00 89.50 124 LYS A N 1
ATOM 942 C CA . LYS A 1 124 ? -10.569 8.221 19.386 1.00 89.50 124 LYS A CA 1
ATOM 943 C C . LYS A 1 124 ? -9.419 7.408 19.987 1.00 89.50 124 LYS A C 1
ATOM 945 O O . LYS A 1 124 ? -8.269 7.588 19.589 1.00 89.50 124 LYS A O 1
ATOM 950 N N . ALA A 1 125 ? -9.697 6.508 20.930 1.00 91.44 125 ALA A N 1
ATOM 951 C CA . ALA A 1 125 ? -8.683 5.610 21.480 1.00 91.44 125 ALA A CA 1
ATOM 952 C C . ALA A 1 125 ? -8.154 4.629 20.418 1.00 91.44 125 ALA A C 1
ATOM 954 O O . ALA A 1 125 ? -6.946 4.385 20.359 1.00 91.44 125 ALA A O 1
ATOM 955 N N . CYS A 1 126 ? -9.027 4.124 19.540 1.00 92.94 126 CYS A N 1
ATOM 956 C CA . CYS A 1 126 ? -8.624 3.314 18.391 1.00 92.94 126 CYS A CA 1
ATOM 957 C C . CYS A 1 126 ? -7.733 4.085 17.418 1.00 92.94 126 CYS A C 1
ATOM 959 O O . CYS A 1 126 ? -6.705 3.559 17.003 1.00 92.94 126 CYS A O 1
ATOM 961 N N . GLU A 1 127 ? -8.068 5.340 17.116 1.00 87.38 127 GLU A N 1
ATOM 962 C CA . GLU A 1 127 ? -7.254 6.197 16.248 1.00 87.38 127 GLU A CA 1
ATOM 963 C C . GLU A 1 127 ? -5.847 6.418 16.820 1.00 87.38 127 GLU A C 1
ATOM 965 O O . GLU A 1 127 ? -4.865 6.168 16.128 1.00 87.38 127 GLU A O 1
ATOM 970 N N . LYS A 1 128 ? -5.722 6.744 18.111 1.00 87.69 128 LYS A N 1
ATOM 971 C CA . LYS A 1 128 ? -4.405 6.864 18.767 1.00 87.69 128 LYS A CA 1
ATOM 972 C C . LYS A 1 128 ? -3.603 5.563 18.733 1.00 87.69 128 LYS A C 1
ATOM 974 O O . LYS A 1 128 ? -2.384 5.576 18.564 1.00 87.69 128 LYS A O 1
ATOM 979 N N . ARG A 1 129 ? -4.271 4.417 18.900 1.00 88.88 129 ARG A N 1
ATOM 980 C CA . ARG A 1 129 ? -3.618 3.107 18.777 1.00 88.88 129 ARG A CA 1
ATOM 981 C C . ARG A 1 129 ? -3.150 2.855 17.344 1.00 88.88 129 ARG A C 1
ATOM 983 O O . ARG A 1 129 ? -2.065 2.308 17.155 1.00 88.88 129 ARG A O 1
ATOM 990 N N . ALA A 1 130 ? -3.951 3.248 16.358 1.00 87.50 130 ALA A N 1
ATOM 991 C CA . ALA A 1 130 ? -3.597 3.163 14.952 1.00 87.50 130 ALA A CA 1
ATOM 992 C C . ALA A 1 130 ? -2.382 4.050 14.644 1.00 87.50 130 ALA A C 1
ATOM 994 O O . ALA A 1 130 ? -1.436 3.567 14.044 1.00 87.50 130 ALA A O 1
ATOM 995 N N . GLU A 1 131 ? -2.319 5.284 15.141 1.00 85.12 131 GLU A N 1
ATOM 996 C CA . GLU A 1 131 ? -1.130 6.139 14.993 1.00 85.12 131 GLU A CA 1
ATOM 997 C C . GLU A 1 131 ? 0.141 5.481 15.553 1.00 85.12 131 GLU A C 1
ATOM 999 O O . GLU A 1 131 ? 1.194 5.524 14.920 1.00 85.12 131 GLU A O 1
ATOM 1004 N N . GLY A 1 132 ? 0.051 4.829 16.717 1.00 87.50 132 GLY A N 1
ATOM 1005 C CA . GLY A 1 132 ? 1.168 4.067 17.284 1.00 87.50 132 GLY A CA 1
ATOM 1006 C C . GLY A 1 132 ? 1.596 2.898 16.395 1.00 87.50 132 GLY A C 1
ATOM 1007 O O . GLY A 1 132 ? 2.776 2.748 16.094 1.00 87.50 132 GLY A O 1
ATOM 1008 N N . MET A 1 133 ? 0.634 2.106 15.915 1.00 86.06 133 MET A N 1
ATOM 1009 C CA . MET A 1 133 ? 0.910 0.989 15.006 1.00 86.06 133 MET A CA 1
ATOM 1010 C C . MET A 1 133 ? 1.472 1.458 13.664 1.00 86.06 133 MET A C 1
ATOM 1012 O O . MET A 1 133 ? 2.335 0.800 13.092 1.00 86.06 133 MET A O 1
ATOM 1016 N N . ALA A 1 134 ? 0.993 2.590 13.156 1.00 85.50 134 ALA A N 1
ATOM 1017 C CA . ALA A 1 134 ? 1.479 3.164 11.919 1.00 85.50 134 ALA A CA 1
ATOM 1018 C C . ALA A 1 134 ? 2.965 3.525 12.035 1.00 85.50 134 ALA A C 1
ATOM 1020 O O . ALA A 1 134 ? 3.741 3.192 11.141 1.00 85.50 134 ALA A O 1
ATOM 1021 N N . LYS A 1 135 ? 3.362 4.084 13.185 1.00 85.25 135 LYS A N 1
ATOM 1022 C CA . LYS A 1 135 ? 4.767 4.355 13.504 1.00 85.25 135 LYS A CA 1
ATOM 1023 C C . LYS A 1 135 ? 5.616 3.090 13.589 1.00 85.25 135 LYS A C 1
ATOM 1025 O O . LYS A 1 135 ? 6.700 3.008 13.029 1.00 85.25 135 LYS A O 1
ATOM 1030 N N . GLU A 1 136 ? 5.109 2.053 14.252 1.00 85.62 136 GLU A N 1
ATOM 1031 C CA . GLU A 1 136 ? 5.806 0.758 14.331 1.00 85.62 136 GLU A CA 1
ATOM 1032 C C . GLU A 1 136 ? 6.018 0.105 12.956 1.00 85.62 136 GLU A C 1
ATOM 1034 O O . GLU A 1 136 ? 6.953 -0.675 12.770 1.00 85.62 136 GLU A O 1
ATOM 1039 N N . LEU A 1 137 ? 5.142 0.400 11.994 1.00 83.06 137 LEU A N 1
ATOM 1040 C CA . LEU A 1 137 ? 5.201 -0.139 10.638 1.00 83.06 137 LEU A CA 1
ATOM 1041 C C . LEU A 1 137 ? 5.983 0.753 9.659 1.00 83.06 137 LEU A C 1
ATOM 1043 O O . LEU A 1 137 ? 6.168 0.335 8.513 1.00 83.06 137 LEU A O 1
ATOM 1047 N N . GLY A 1 138 ? 6.482 1.911 10.109 1.00 82.56 138 GLY A N 1
ATOM 1048 C CA . GLY A 1 138 ? 7.269 2.848 9.305 1.00 82.56 138 GLY A CA 1
ATOM 1049 C C . GLY A 1 138 ? 6.431 3.695 8.348 1.00 82.56 138 GLY A C 1
ATOM 1050 O O . GLY A 1 138 ? 6.876 3.990 7.241 1.00 82.56 138 GLY A O 1
ATOM 1051 N N . PHE A 1 139 ? 5.203 4.046 8.738 1.00 78.94 139 PHE A N 1
ATOM 1052 C CA . PHE A 1 139 ? 4.320 4.939 7.979 1.00 78.94 139 PHE A CA 1
ATOM 1053 C C . PHE A 1 139 ? 4.354 6.399 8.491 1.00 78.94 139 PHE A C 1
ATOM 1055 O O . PHE A 1 139 ? 3.379 7.144 8.387 1.00 78.94 139 PHE A O 1
ATOM 1062 N N . ASP A 1 140 ? 5.468 6.791 9.102 1.00 65.56 140 ASP A N 1
ATOM 1063 C CA . ASP A 1 140 ? 5.608 7.947 10.00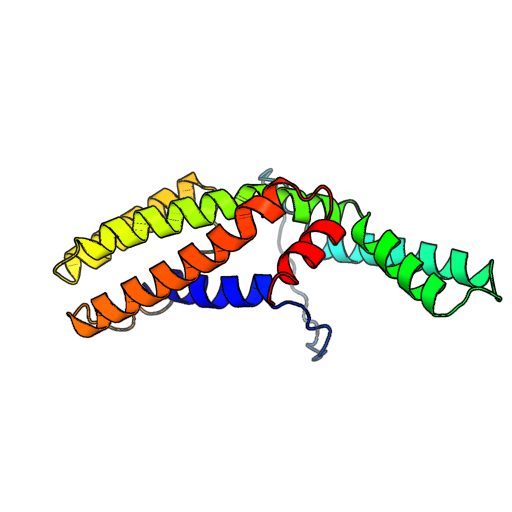0 1.00 65.56 140 ASP A CA 1
ATOM 1064 C C . ASP A 1 140 ? 5.326 9.299 9.320 1.00 65.56 140 ASP A C 1
ATOM 1066 O O . ASP A 1 140 ? 4.758 10.203 9.939 1.00 65.56 140 ASP A O 1
ATOM 1070 N N . ASP A 1 141 ? 5.679 9.407 8.039 1.00 56.28 141 ASP A N 1
ATOM 1071 C CA . ASP A 1 141 ? 5.612 10.644 7.253 1.00 56.28 141 ASP A CA 1
ATOM 1072 C C . ASP A 1 141 ? 4.277 10.830 6.512 1.00 56.28 141 ASP A C 1
ATOM 1074 O O . ASP A 1 141 ? 3.965 11.929 6.062 1.00 56.28 141 ASP A O 1
ATOM 1078 N N . GLU A 1 142 ? 3.469 9.775 6.380 1.00 54.09 142 GLU A N 1
ATOM 1079 C CA . GLU A 1 142 ? 2.292 9.761 5.494 1.00 54.09 142 GLU A CA 1
ATOM 1080 C C . GLU A 1 142 ? 0.981 10.085 6.238 1.00 54.09 142 GLU A C 1
ATOM 1082 O O . GLU A 1 142 ? -0.056 10.339 5.627 1.00 54.09 142 GLU A O 1
ATOM 1087 N N . PHE A 1 143 ? 1.016 10.124 7.577 1.00 53.94 143 PHE A N 1
ATOM 1088 C CA . PHE A 1 143 ? -0.169 10.302 8.431 1.00 53.94 143 PHE A CA 1
ATOM 1089 C C . PHE A 1 143 ? -0.131 11.543 9.328 1.00 53.94 143 PHE A C 1
ATOM 1091 O O . PHE A 1 143 ? -0.997 11.716 10.191 1.00 53.94 143 PHE A O 1
ATOM 1098 N N . SER A 1 144 ? 0.844 12.428 9.147 1.00 51.41 144 SER A N 1
ATOM 1099 C CA . SER A 1 144 ? 1.090 13.596 9.999 1.00 51.41 144 SER A CA 1
ATOM 1100 C C . SER A 1 144 ? 0.418 14.890 9.514 1.00 51.41 144 SER A C 1
ATOM 1102 O O . SER A 1 144 ? 0.836 15.973 9.904 1.00 51.41 144 SER A O 1
ATOM 1104 N N . GLU A 1 145 ? -0.669 14.824 8.731 1.00 53.28 145 GLU A N 1
ATOM 1105 C CA . GLU A 1 145 ? -1.440 16.038 8.421 1.00 53.28 145 GLU A CA 1
ATOM 1106 C C . GLU A 1 145 ? -2.214 16.537 9.655 1.00 53.28 145 GLU A C 1
ATOM 1108 O O . GLU A 1 145 ? -3.151 15.894 10.148 1.00 53.28 145 GLU A O 1
ATOM 1113 N N . GLU A 1 146 ? -1.778 17.687 10.169 1.00 46.19 146 GLU A N 1
ATOM 1114 C CA . GLU A 1 146 ? -2.466 18.541 11.138 1.00 46.19 146 GLU A CA 1
ATOM 1115 C C . GLU A 1 146 ? -3.539 19.364 10.404 1.00 46.19 146 GLU A C 1
ATOM 1117 O O . GLU A 1 146 ? -3.333 20.517 10.036 1.00 46.19 146 GLU A O 1
ATOM 1122 N N . GLY A 1 147 ? -4.684 18.743 10.122 1.00 52.12 147 GLY A N 1
ATOM 1123 C CA . GLY A 1 147 ? -5.888 19.437 9.659 1.00 52.12 147 GLY A CA 1
ATOM 1124 C C . GLY A 1 147 ? -6.858 19.680 10.814 1.00 52.12 147 GLY A C 1
ATOM 1125 O O . GLY A 1 147 ? -6.887 18.898 11.765 1.00 52.12 147 GLY A O 1
ATOM 1126 N N . GLU A 1 148 ? -7.660 20.745 10.730 1.00 48.34 148 GLU A N 1
ATOM 1127 C CA . GLU A 1 148 ? -8.725 21.042 11.696 1.00 48.34 148 GLU A CA 1
ATOM 1128 C C . GLU A 1 148 ? -9.603 19.797 11.929 1.00 48.34 148 GLU A C 1
ATOM 1130 O O . GLU A 1 148 ? -10.132 19.208 10.982 1.00 48.34 148 GLU A O 1
ATOM 1135 N N . GLU A 1 149 ? -9.726 19.370 13.194 1.00 54.12 149 GLU A N 1
ATOM 1136 C CA . GLU A 1 149 ? -10.574 18.248 13.604 1.00 54.12 149 GLU A CA 1
ATOM 1137 C C . GLU A 1 149 ? -12.047 18.599 13.339 1.00 54.12 149 GLU A C 1
ATOM 1139 O O . GLU A 1 149 ? -12.754 19.083 14.224 1.00 54.12 149 GLU A O 1
ATOM 1144 N N . GLU A 1 150 ? -12.530 18.364 12.116 1.00 56.22 150 GLU A N 1
ATOM 1145 C CA . GLU A 1 150 ? -13.966 18.385 11.844 1.00 56.22 150 GLU A CA 1
ATOM 1146 C C . GLU A 1 150 ? -14.673 17.456 12.837 1.00 56.22 150 GLU A C 1
ATOM 1148 O O . GLU A 1 150 ? -14.229 16.331 13.103 1.00 56.22 150 GLU A O 1
ATOM 1153 N N . GLU A 1 151 ? -15.772 17.946 13.410 1.00 62.72 151 GLU A N 1
ATOM 1154 C CA . GLU A 1 151 ? -16.504 17.264 14.465 1.00 62.72 151 GLU A CA 1
ATOM 1155 C C . GLU A 1 151 ? -17.051 15.920 13.969 1.00 62.72 151 GLU A C 1
ATOM 1157 O O . GLU A 1 151 ? -18.123 15.812 13.382 1.00 62.72 151 GLU A O 1
ATOM 1162 N N . PHE A 1 152 ? -16.287 14.863 14.226 1.00 68.75 152 PHE A N 1
ATOM 1163 C CA . PHE A 1 152 ? -16.653 13.511 13.844 1.00 68.75 152 PHE A CA 1
ATOM 1164 C C . PHE A 1 152 ? -17.743 12.960 14.775 1.00 68.75 152 PHE A C 1
ATOM 1166 O O . PHE A 1 152 ? -17.578 12.976 16.005 1.00 68.75 152 PHE A O 1
ATOM 1173 N N . ASN A 1 153 ? -18.844 12.465 14.203 1.00 82.00 153 ASN A N 1
ATOM 1174 C CA . ASN A 1 153 ? -19.933 11.831 14.941 1.00 82.00 153 ASN A CA 1
ATOM 1175 C C . ASN A 1 153 ? -19.821 10.301 14.840 1.00 82.00 153 ASN A C 1
ATOM 1177 O O . ASN A 1 153 ? -19.969 9.740 13.762 1.00 82.00 153 ASN A O 1
ATOM 1181 N N . TRP A 1 154 ? -19.552 9.624 15.960 1.00 89.75 154 TRP A N 1
ATOM 1182 C CA . TRP A 1 154 ? -19.483 8.157 16.015 1.00 89.75 154 TRP A CA 1
ATOM 1183 C C . TRP A 1 154 ? -20.823 7.581 16.465 1.00 89.75 154 TRP A C 1
ATOM 1185 O O . TRP A 1 154 ? -21.003 7.218 17.630 1.00 89.75 154 TRP A O 1
ATOM 1195 N N . ASP A 1 155 ? -21.780 7.539 15.543 1.00 90.44 155 ASP A N 1
ATOM 1196 C CA . ASP A 1 155 ? -23.066 6.879 15.752 1.00 90.44 155 ASP A CA 1
ATOM 1197 C C . ASP A 1 155 ? -23.109 5.486 15.097 1.00 90.44 155 ASP A C 1
ATOM 1199 O O . ASP A 1 155 ? -22.130 4.999 14.527 1.00 90.44 155 ASP A O 1
ATOM 1203 N N . LYS A 1 156 ? -24.245 4.792 15.239 1.00 91.00 156 LYS A N 1
ATOM 1204 C CA . LYS A 1 156 ? -24.411 3.423 14.728 1.00 91.00 156 LYS A CA 1
ATOM 1205 C C . LYS A 1 156 ? -24.324 3.341 13.205 1.00 91.00 156 LYS A C 1
ATOM 1207 O O . LYS A 1 156 ? -23.817 2.337 12.702 1.00 91.00 156 LYS A O 1
ATOM 1212 N N . ASP A 1 157 ? -24.839 4.343 12.502 1.00 92.12 157 ASP A N 1
ATOM 1213 C CA . ASP A 1 157 ? -24.894 4.338 11.043 1.00 92.12 157 ASP A CA 1
ATOM 1214 C C . ASP A 1 157 ? -23.510 4.652 10.475 1.00 92.12 157 ASP A C 1
ATOM 1216 O O . ASP A 1 157 ? -23.028 3.919 9.608 1.00 92.12 157 ASP A O 1
ATOM 1220 N N . GLU A 1 158 ? -22.819 5.640 11.049 1.00 89.19 158 GLU A N 1
ATOM 1221 C CA . GLU A 1 158 ? -21.444 5.967 10.676 1.00 89.19 158 GLU A CA 1
ATOM 1222 C C . GLU A 1 158 ? -20.503 4.800 10.985 1.00 89.19 158 GLU A C 1
ATOM 1224 O O . GLU A 1 158 ? -19.789 4.343 10.097 1.00 89.19 158 GLU A O 1
ATOM 1229 N N . LYS A 1 159 ? -20.565 4.217 12.192 1.00 91.75 159 LYS A N 1
ATOM 1230 C CA . LYS A 1 159 ? -19.774 3.024 12.543 1.00 91.75 159 LYS A CA 1
ATOM 1231 C C . LYS A 1 159 ? -19.963 1.902 11.525 1.00 91.75 159 LYS A C 1
ATOM 1233 O O . LYS A 1 159 ? -18.989 1.290 11.091 1.00 91.75 159 LYS A O 1
ATOM 1238 N N . LYS A 1 160 ? -21.210 1.613 11.144 1.00 94.19 160 LYS A N 1
ATOM 1239 C CA . LYS A 1 160 ? -21.511 0.569 10.159 1.00 94.19 160 LYS A CA 1
ATOM 1240 C C . LYS A 1 160 ? -20.884 0.886 8.801 1.00 94.19 160 LYS A C 1
ATOM 1242 O O . LYS A 1 160 ? -20.325 -0.017 8.185 1.00 94.19 160 LYS A O 1
ATOM 1247 N N . LYS A 1 161 ? -20.978 2.137 8.350 1.00 92.81 161 LYS A N 1
ATOM 1248 C CA . LYS A 1 161 ? -20.393 2.600 7.089 1.00 92.81 161 LYS A CA 1
ATOM 1249 C C . LYS A 1 161 ? -18.867 2.467 7.096 1.00 92.81 161 LYS A C 1
ATOM 1251 O O . LYS A 1 161 ? -18.329 1.815 6.208 1.00 92.81 161 LYS A O 1
ATOM 1256 N N . VAL A 1 162 ? -18.199 2.972 8.137 1.00 90.56 162 VAL A N 1
ATOM 1257 C CA . VAL A 1 162 ? -16.736 2.874 8.303 1.00 90.56 162 VAL A CA 1
ATOM 1258 C C . VAL A 1 162 ? -16.266 1.428 8.234 1.00 90.56 162 VAL A C 1
ATOM 1260 O O . VAL A 1 162 ? -15.338 1.104 7.500 1.00 90.56 162 VAL A O 1
ATOM 1263 N N . LEU A 1 163 ? -16.912 0.540 8.989 1.00 94.00 163 LEU A N 1
ATOM 1264 C CA . LEU A 1 163 ? -16.510 -0.863 9.048 1.00 94.00 163 LEU A CA 1
ATOM 1265 C C . LEU A 1 163 ? -16.712 -1.581 7.710 1.00 94.00 163 LEU A C 1
ATOM 1267 O O . LEU A 1 163 ? -15.886 -2.416 7.355 1.00 94.00 163 LEU A O 1
ATOM 1271 N N . LEU A 1 164 ? -17.769 -1.240 6.968 1.00 94.31 164 LEU A N 1
ATOM 1272 C CA . LEU A 1 164 ? -18.024 -1.797 5.641 1.00 94.31 164 LEU A CA 1
ATOM 1273 C C . LEU A 1 164 ? -16.951 -1.366 4.636 1.00 94.31 164 LEU A C 1
ATOM 1275 O O . LEU A 1 164 ? -16.390 -2.221 3.960 1.00 94.31 164 LEU A O 1
ATOM 1279 N N . GLU A 1 165 ? -16.611 -0.078 4.590 1.00 91.62 165 GLU A N 1
ATOM 1280 C CA . GLU A 1 165 ? -15.558 0.426 3.697 1.00 91.62 165 GLU A CA 1
ATOM 1281 C C . GLU A 1 165 ? -14.185 -0.178 4.030 1.00 91.62 165 GLU A C 1
ATOM 1283 O O . GLU A 1 165 ? -13.417 -0.542 3.139 1.00 91.62 165 GLU A O 1
ATOM 1288 N N . MET A 1 166 ? -13.881 -0.352 5.322 1.00 92.31 166 MET A N 1
ATOM 1289 C CA . MET A 1 166 ? -12.663 -1.045 5.744 1.00 92.31 166 MET A CA 1
ATOM 1290 C C . MET A 1 166 ? -12.662 -2.515 5.321 1.00 92.31 166 MET A C 1
ATOM 1292 O O . MET A 1 166 ? -11.634 -3.001 4.855 1.00 92.31 166 MET A O 1
ATOM 1296 N N . ASP A 1 167 ? -13.781 -3.226 5.480 1.00 94.44 167 ASP A N 1
ATOM 1297 C CA . ASP A 1 167 ? -13.898 -4.632 5.084 1.00 94.44 167 ASP A CA 1
ATOM 1298 C C . ASP A 1 167 ? -13.743 -4.803 3.563 1.00 94.44 167 ASP A C 1
ATOM 1300 O O . ASP A 1 167 ? -13.063 -5.731 3.119 1.00 94.44 167 ASP A O 1
ATOM 1304 N N . GLU A 1 168 ? -14.313 -3.897 2.765 1.00 93.69 168 GLU A N 1
ATOM 1305 C CA . GLU A 1 168 ? -14.152 -3.874 1.307 1.00 93.69 168 GLU A CA 1
ATOM 1306 C C . GLU A 1 168 ? -12.695 -3.623 0.902 1.00 93.69 168 GLU A C 1
ATOM 1308 O O . GLU A 1 168 ? -12.133 -4.423 0.151 1.00 93.69 168 GLU A O 1
ATOM 1313 N N . GLY A 1 169 ? -12.047 -2.599 1.469 1.00 88.88 169 GLY A N 1
ATOM 1314 C CA . GLY A 1 169 ? -10.639 -2.303 1.185 1.00 88.88 169 GLY A CA 1
ATOM 1315 C C . GLY A 1 169 ? -9.684 -3.419 1.627 1.00 88.88 169 GLY A C 1
ATOM 1316 O O . GLY A 1 169 ? -8.769 -3.789 0.891 1.00 88.88 169 GLY A O 1
ATOM 1317 N N . ILE A 1 170 ? -9.915 -4.020 2.803 1.00 92.69 170 ILE A N 1
ATOM 1318 C CA . ILE A 1 170 ? -9.153 -5.192 3.268 1.00 92.69 170 ILE A CA 1
ATOM 1319 C C . ILE A 1 170 ? -9.320 -6.343 2.276 1.00 92.69 170 ILE A C 1
ATOM 1321 O O . ILE A 1 170 ? -8.325 -6.918 1.840 1.00 92.69 170 ILE A O 1
ATOM 1325 N N . LYS A 1 171 ? -10.560 -6.662 1.892 1.00 93.19 171 LYS A N 1
ATOM 1326 C CA . LYS A 1 171 ? -10.858 -7.759 0.969 1.00 93.19 171 LYS A CA 1
ATOM 1327 C C . LYS A 1 171 ? -10.203 -7.554 -0.397 1.00 93.19 171 LYS A C 1
ATOM 1329 O O . LYS A 1 171 ? -9.666 -8.513 -0.950 1.00 93.19 171 LYS A O 1
ATOM 1334 N N . GLU A 1 172 ? -10.248 -6.342 -0.940 1.00 89.44 172 GLU A N 1
ATOM 1335 C CA . GLU A 1 172 ? -9.634 -6.017 -2.229 1.00 89.44 172 GLU A CA 1
ATOM 1336 C C . GLU A 1 172 ? -8.114 -6.208 -2.191 1.00 89.44 172 GLU A C 1
ATOM 1338 O O . GLU A 1 172 ? -7.548 -6.900 -3.042 1.00 89.44 172 GLU A O 1
ATOM 1343 N N . MET A 1 173 ? -7.443 -5.686 -1.162 1.00 88.38 173 MET A N 1
ATOM 1344 C CA . MET A 1 173 ? -6.003 -5.893 -1.013 1.00 88.38 173 MET A CA 1
ATOM 1345 C C . MET A 1 173 ? -5.656 -7.370 -0.805 1.00 88.38 173 MET A C 1
ATOM 1347 O O . MET A 1 173 ? -4.722 -7.875 -1.426 1.00 88.38 173 MET A O 1
ATOM 1351 N N . GLU A 1 174 ? -6.419 -8.093 0.020 1.00 91.81 174 GLU A N 1
ATOM 1352 C CA . GLU A 1 174 ? -6.203 -9.523 0.262 1.00 91.81 174 GLU A CA 1
ATOM 1353 C C . GLU A 1 174 ? -6.401 -10.382 -0.986 1.00 91.81 174 GLU A C 1
ATOM 1355 O O . GLU A 1 174 ? -5.667 -11.351 -1.171 1.00 91.81 174 GLU A O 1
ATOM 1360 N N . LYS A 1 175 ? -7.340 -10.019 -1.869 1.00 89.81 175 LYS A N 1
ATOM 1361 C CA . LYS A 1 175 ? -7.519 -10.677 -3.173 1.00 89.81 175 LYS A CA 1
ATOM 1362 C C . LYS A 1 175 ? -6.235 -10.600 -4.007 1.00 89.81 175 LYS A C 1
ATOM 1364 O O . LYS A 1 175 ? -5.884 -11.568 -4.680 1.00 89.81 175 LYS A O 1
ATOM 1369 N N . ASN A 1 176 ? -5.521 -9.478 -3.928 1.00 84.69 176 ASN A N 1
ATOM 1370 C CA . ASN A 1 176 ? -4.339 -9.203 -4.743 1.00 84.69 176 ASN A CA 1
ATOM 1371 C C . ASN A 1 176 ? -3.020 -9.670 -4.102 1.00 84.69 176 ASN A C 1
ATOM 1373 O O . ASN A 1 176 ? -2.051 -9.921 -4.826 1.00 84.69 176 ASN A O 1
ATOM 1377 N N . LEU A 1 177 ? -2.979 -9.857 -2.775 1.00 88.00 177 LEU A N 1
ATOM 1378 C CA . LEU A 1 177 ? -1.780 -10.295 -2.045 1.00 88.00 177 LEU A CA 1
ATOM 1379 C C . LEU A 1 177 ? -1.124 -11.564 -2.627 1.00 88.00 177 LEU A C 1
ATOM 1381 O O . LEU A 1 177 ? 0.080 -11.520 -2.878 1.00 88.00 177 LEU A O 1
ATOM 1385 N N . PRO A 1 178 ? -1.846 -12.664 -2.933 1.00 89.88 178 PRO A N 1
ATOM 1386 C CA . PRO A 1 178 ? -1.214 -13.879 -3.452 1.00 89.88 178 PRO A CA 1
ATOM 1387 C C . PRO A 1 178 ? -0.512 -13.685 -4.798 1.00 89.88 178 PRO A C 1
ATOM 1389 O O . PRO A 1 178 ? 0.465 -14.376 -5.095 1.00 89.88 178 PRO A O 1
ATOM 1392 N N . CYS A 1 179 ? -1.023 -12.785 -5.641 1.00 88.75 179 CYS A N 1
ATOM 1393 C CA . CYS A 1 179 ? -0.376 -12.468 -6.908 1.00 88.75 179 CYS A CA 1
ATOM 1394 C C . CYS A 1 179 ? 0.867 -11.608 -6.674 1.00 88.75 179 CYS A C 1
ATOM 1396 O O . CYS A 1 179 ? 1.937 -11.892 -7.210 1.00 88.75 179 CYS A O 1
ATOM 1398 N N . LEU A 1 180 ? 0.750 -10.619 -5.792 1.00 86.12 180 LEU A N 1
ATOM 1399 C CA . LEU A 1 180 ? 1.835 -9.721 -5.436 1.00 86.12 180 LEU A CA 1
ATOM 1400 C C . LEU A 1 180 ? 3.021 -10.441 -4.771 1.00 86.12 180 LEU A C 1
ATOM 1402 O O . LEU A 1 180 ? 4.182 -10.155 -5.067 1.00 86.12 180 LEU A O 1
ATOM 1406 N N . GLU A 1 181 ? 2.749 -11.424 -3.914 1.00 87.31 181 GLU A N 1
ATOM 1407 C CA . GLU A 1 181 ? 3.773 -12.279 -3.305 1.00 87.31 181 GLU A CA 1
ATOM 1408 C C . GLU A 1 181 ? 4.583 -13.044 -4.361 1.00 87.31 181 GLU A C 1
ATOM 1410 O O . GLU A 1 181 ? 5.803 -13.189 -4.230 1.00 87.31 181 GLU A O 1
ATOM 1415 N N . LYS A 1 182 ? 3.922 -13.485 -5.437 1.00 89.75 182 LYS A N 1
ATOM 1416 C CA . LYS A 1 182 ? 4.532 -14.242 -6.540 1.00 89.75 182 LYS A CA 1
ATOM 1417 C C . LYS A 1 182 ? 5.195 -13.360 -7.592 1.00 89.75 182 LYS A C 1
ATOM 1419 O O . LYS A 1 182 ? 6.085 -13.847 -8.285 1.00 89.75 182 LYS A O 1
ATOM 1424 N N . ALA A 1 183 ? 4.792 -12.096 -7.704 1.00 89.12 183 ALA A N 1
ATOM 1425 C CA . ALA A 1 183 ? 5.370 -11.152 -8.649 1.00 89.12 183 ALA A CA 1
ATOM 1426 C C . ALA A 1 183 ? 6.884 -11.020 -8.420 1.00 89.12 183 ALA A C 1
ATOM 1428 O O . ALA A 1 183 ? 7.344 -10.833 -7.286 1.00 89.12 183 ALA A O 1
ATOM 1429 N N . GLN A 1 184 ? 7.663 -11.129 -9.493 1.00 85.81 184 GLN A N 1
ATOM 1430 C CA . GLN A 1 184 ? 9.119 -10.983 -9.479 1.00 85.81 184 GLN A CA 1
ATOM 1431 C C . GLN A 1 184 ? 9.552 -9.587 -9.931 1.00 85.81 184 GLN A C 1
ATOM 1433 O O . GLN A 1 184 ? 10.667 -9.166 -9.636 1.00 85.81 184 GLN A O 1
ATOM 1438 N N . ASN A 1 185 ? 8.680 -8.872 -10.640 1.00 80.81 185 ASN A N 1
ATOM 1439 C CA . ASN A 1 185 ? 8.937 -7.545 -11.185 1.00 80.81 185 ASN A CA 1
ATOM 1440 C C . ASN A 1 185 ? 7.619 -6.753 -11.356 1.00 80.81 185 ASN A C 1
ATOM 1442 O O . ASN A 1 185 ? 6.521 -7.282 -11.167 1.00 80.81 185 ASN A O 1
ATOM 1446 N N . MET A 1 186 ? 7.723 -5.482 -11.759 1.00 78.69 186 MET A N 1
ATOM 1447 C CA . MET A 1 186 ? 6.559 -4.606 -11.965 1.00 78.69 186 MET A CA 1
ATOM 1448 C C . MET A 1 186 ? 5.623 -5.088 -13.091 1.00 78.69 186 MET A C 1
ATOM 1450 O O . MET A 1 186 ? 4.421 -4.833 -13.034 1.00 78.69 186 MET A O 1
ATOM 1454 N N . MET A 1 187 ? 6.126 -5.801 -14.110 1.00 80.25 187 MET A N 1
ATOM 1455 C CA . MET A 1 187 ? 5.267 -6.361 -15.167 1.00 80.25 187 MET A CA 1
ATOM 1456 C C . MET A 1 187 ? 4.337 -7.437 -14.620 1.00 80.25 187 MET A C 1
ATOM 1458 O O . MET A 1 187 ? 3.169 -7.475 -15.007 1.00 80.25 187 MET A O 1
ATOM 1462 N N . ASP A 1 188 ? 4.836 -8.285 -13.723 1.00 82.94 188 ASP A N 1
ATOM 1463 C CA . ASP A 1 188 ? 4.021 -9.302 -13.060 1.00 82.94 188 ASP A CA 1
ATOM 1464 C C . ASP A 1 188 ? 2.943 -8.635 -12.196 1.00 82.94 188 ASP A C 1
ATOM 1466 O O . ASP A 1 188 ? 1.780 -9.033 -12.235 1.00 82.94 188 ASP A O 1
ATOM 1470 N N . LEU A 1 189 ? 3.294 -7.552 -11.490 1.00 77.44 189 LEU A N 1
ATOM 1471 C CA . LEU A 1 189 ? 2.339 -6.777 -10.693 1.00 77.44 189 LEU A CA 1
ATOM 1472 C C . LEU A 1 189 ? 1.224 -6.164 -11.554 1.00 77.44 189 LEU A C 1
ATOM 1474 O O . LEU A 1 189 ? 0.048 -6.262 -11.213 1.00 77.44 189 LEU A O 1
ATOM 1478 N N . MET A 1 190 ? 1.562 -5.586 -12.708 1.00 75.88 190 MET A N 1
ATOM 1479 C CA . MET A 1 190 ? 0.561 -5.055 -13.642 1.00 75.88 190 MET A CA 1
ATOM 1480 C C . MET A 1 190 ? -0.353 -6.139 -14.227 1.00 75.88 190 MET A C 1
ATOM 1482 O O . MET A 1 190 ? -1.443 -5.832 -14.710 1.00 75.88 190 MET A O 1
ATOM 1486 N N . GLN A 1 191 ? 0.077 -7.401 -14.229 1.00 80.06 191 GLN A N 1
ATOM 1487 C CA . GLN A 1 191 ? -0.774 -8.529 -14.605 1.00 80.06 191 GLN A CA 1
ATOM 1488 C C . GLN A 1 191 ? -1.682 -8.958 -13.448 1.00 80.06 191 GLN A C 1
ATOM 1490 O O . GLN A 1 191 ? -2.804 -9.386 -13.704 1.00 80.06 191 GLN A O 1
ATOM 1495 N N . CYS A 1 192 ? -1.257 -8.767 -12.195 1.00 75.25 192 CYS A N 1
ATOM 1496 C CA . CYS A 1 192 ? -2.090 -9.023 -11.018 1.00 75.25 192 CYS A CA 1
ATOM 1497 C C . CYS A 1 192 ? -3.371 -8.186 -11.008 1.00 75.25 192 CYS A C 1
ATOM 1499 O O . CYS A 1 192 ? -4.437 -8.708 -10.695 1.00 75.25 192 CYS A O 1
ATOM 1501 N N . ALA A 1 193 ? -3.286 -6.919 -11.423 1.00 64.12 193 ALA A N 1
ATOM 1502 C CA . ALA A 1 193 ? -4.434 -6.013 -11.496 1.00 64.12 193 ALA A CA 1
ATOM 1503 C C . ALA A 1 193 ? -5.443 -6.361 -12.614 1.00 64.12 193 ALA A C 1
ATOM 1505 O O . ALA A 1 193 ? -6.508 -5.761 -12.683 1.00 64.12 193 ALA A O 1
ATOM 1506 N N . LYS A 1 194 ? -5.125 -7.317 -13.502 1.00 61.41 194 LYS A N 1
ATOM 1507 C CA . LYS A 1 194 ? -5.991 -7.715 -14.628 1.00 61.41 194 LYS A CA 1
ATOM 1508 C C . LYS A 1 194 ? -6.889 -8.913 -14.324 1.00 61.41 194 LYS A C 1
ATOM 1510 O O . LYS A 1 194 ? -7.629 -9.337 -15.205 1.00 61.41 194 LYS A O 1
ATOM 1515 N N . VAL A 1 195 ? -6.830 -9.476 -13.115 1.00 51.28 195 VAL A N 1
ATOM 1516 C CA . VAL A 1 195 ? -7.692 -10.600 -12.714 1.00 51.28 195 VAL A CA 1
ATOM 1517 C C . VAL A 1 195 ? -9.052 -10.068 -12.241 1.00 51.28 195 VAL A C 1
ATOM 1519 O O . VAL A 1 195 ? -9.425 -10.159 -11.068 1.00 51.28 195 VAL A O 1
ATOM 1522 N N . GLU A 1 196 ? -9.783 -9.478 -13.181 1.00 47.16 196 GLU A N 1
ATOM 1523 C CA . GLU A 1 196 ? -11.218 -9.222 -13.087 1.00 47.16 196 GLU A CA 1
ATOM 1524 C C . GLU A 1 196 ? -11.894 -9.743 -14.358 1.00 47.16 196 GLU A C 1
ATOM 1526 O O . GLU A 1 196 ? -12.162 -8.994 -15.292 1.00 47.16 196 GLU A O 1
ATOM 1531 N N . GLU A 1 197 ? -12.140 -11.054 -14.377 1.00 38.59 197 GLU A N 1
ATOM 1532 C CA . GLU A 1 197 ? -13.236 -11.679 -15.129 1.00 38.59 197 GLU A CA 1
ATOM 1533 C C . GLU A 1 197 ? -13.977 -12.652 -14.206 1.00 38.59 197 GLU A C 1
ATOM 1535 O O . GLU A 1 197 ? -13.295 -13.418 -13.480 1.00 38.59 197 GLU A O 1
#

Radius of gyration: 21.3 Å; Cα contacts (8 Å, |Δi|>4): 97; chains: 1; bounding box: 47×45×62 Å

Mean predicted aligned error: 12.84 Å

Solvent-accessible surface area (backbone atoms only — not comparable to full-atom values): 12043 Å² total; per-residue (Å²): 110,66,71,59,56,47,44,56,58,49,51,54,45,70,78,53,72,85,67,90,81,84,90,81,90,79,85,88,80,91,83,90,83,82,93,75,94,68,97,66,77,95,68,82,44,74,67,55,43,52,49,52,50,54,51,41,50,53,53,48,51,52,53,48,70,75,38,78,85,61,48,74,67,56,52,50,50,50,50,52,54,48,54,53,68,32,70,59,46,46,52,49,46,55,50,51,63,61,46,51,64,52,50,47,54,50,53,51,55,45,48,56,44,49,72,70,36,84,40,55,66,46,41,52,52,36,50,56,51,42,55,53,50,35,47,77,72,69,46,63,83,82,70,69,78,88,65,86,81,69,87,79,75,60,46,75,66,50,50,53,50,55,50,49,55,49,51,50,51,46,50,54,51,58,69,45,43,70,45,50,73,67,36,87,49,62,69,47,43,63,50,50,78,60,80,78,130

Sequence (197 aa):
MRKIYGMVLATTLLIGLSGCGERDEVKSTTKATPEVEVESSSLVTESQIKADIAKAMGEVQKTIMANPEMSKEDRKKLVVETLINTDSMQSQFAKQKEMLPKMVKFMKANRACLQDANSKDDAKACEKRAEGMAKELGFDDEFSEEGEEEEFNWDKDEKKKVLLEMDEGIKEMEKNLPCLEKAQNMMDLMQCAKVEE

Secondary structure (DSSP, 8-state):
-HHHHHHHHHHHHHH------------------------------HHHHHHHHHHHHHHHHHHHHH-TT--HHHHHHHHHHHHHTSHHHHHHHHHHHHHHHHHHHHHHHHHHHHHH--SHHHHHHHHHHHHHHHHHTT-TTTS------------HHHHHHHHHHHHHHHHHHHHHHHHHHH--SHHHHHHHTT---

Foldseek 3Di:
DVLVVVVLVVVVVVLVPPDDDDDDDDDDDDDDDDDDDDPDDDDCDPVNLVVQLVVLVVVLVVVCVVPVPDDPVNSVVSSVVSSQPGPVNQVVLVVCLLVLVLVLVLLVQLLVQLVPDPAPVSNVVSVVVSQVSCVVSPVPPSRPDPDDPDDDDDDPVVSVVVSVSSVVSSVVSVQLNVQSNVDPTVVSSVVSSVPDD

=== Feature glossary ===
A reading guide for the features in this record.

Start from the sequence.

  · This is the polypeptide sequence — one letter per residue, N-terminus first. Length ranges from a few dozen residues for small domains to over a thousand for large multi-domain proteins.

Fold it, and you get atomic coordinates and the backbone conformation that goes with them.

  · Structure coordinates are given as an mmCIF _atom_site loop: one row per atom with element, residue name, chain id, sequence number, and x/y/z position in Å. Only the four main-chain atoms per residue are included here; side chains are omitted to keep the record compact.

  · Backbone dihedral angles. Every residue except chain termini has a φ (preceding-C → N → Cα → C) and a ψ (N → Cα → C → next-N). They are reported in degrees following the IUPAC sign convention. Secondary structure is essentially a statement about which (φ, ψ) basin each residue occupies.

  · The SS8 string is DSSP's per-residue secondary-structure call. α-helix (H) means an i→i+4 H-bond ladder; β-strand (E) means the residue participates in a β-sheet; 3₁₀ (G) and π (I) are tighter and wider helices; T/S are turns/bends; '-' is loop.

  · SS3 is a coarse helix/strand/coil call (letters a/b/c) made by the P-SEA algorithm from inter-Cα distances and dihedrals. It is less detailed than DSSP but needs only Cα positions.

Summarize the fold with a handful of shape descriptors and a per-residue structural alphabet.

  · Radius of gyration (Rg) is the root-mean-square distance 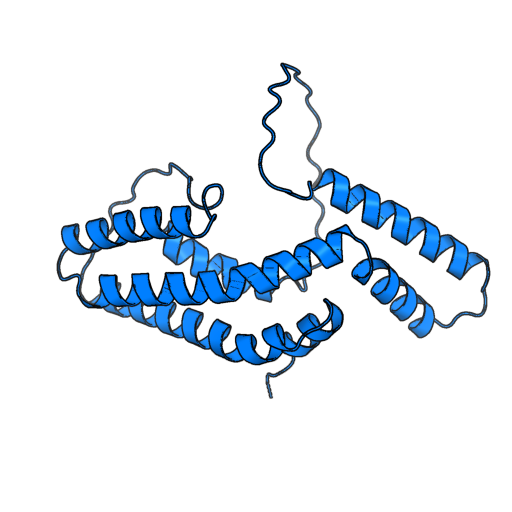of Cα atoms from their centroid — a single number for overall size and compactness. A globular domain of N residues has Rg ≈ 2.2·N^0.38 Å; an extended or disordered chain has a much larger Rg. The Cα contact count is the number of residue pairs whose Cα atoms are within 8 Å and are more than four positions apart in sequence — a standard proxy for tertiary packing density. The bounding box is the smallest axis-aligned box enclosing all Cα atoms.

  · The Foldseek 3Di string encodes local tertiary geometry as a 20-letter alphabet — one character per residue — derived from the relative positions of nearby Cα atoms. Unlike the amino-acid sequence, 3Di is a direct function of the 3D structure, so two proteins with the same fold have similar 3Di strings even at low sequence identity.

  · Solvent-accessible surface area (SASA) is the area in Å² traced out by the centre of a 1.4 Å probe sphere (a water molecule) rolled over the protein's van der Waals surface (Shrake–Rupley / Lee–Richards construction). Buried residues have near-zero SASA; fully exposed residues can exceed 200 Å². The total SASA scales roughly with the number of surface residues.

Ask how reliable the model is.

  · pLDDT (predicted Local Distance Difference Test) is AlphaFold's per-residue confidence score, ranging from 0 to 100. Values above 90 indicate high confidence (typically well-packed cores); 70–90 is confident; 50–70 low confidence; below 50 usually means the region is disordered or the prediction is unreliable there. AlphaFold stores pLDDT in the mmCIF B-factor column.

  · B-factor (Debye–Waller factor) reflects atomic displacement in the crystal lattice. It is an experimental observable (units Å²), not a prediction; low values mean the atom is pinned down, high values mean it moves or is heterogeneous across the crystal.

  · Predicted Aligned Error (PAE) is an AlphaFold confidence matrix: entry (i, j) is the expected error in the position of residue j, in ångströms, when the prediction is superimposed on the true structure at residue i. Low PAE within a block of residues means that block is internally rigid and well-predicted; high PAE between two blocks means their relative placement is uncertain even if each block individually is confident.

Place it in context: what it resembles, what it is annotated as, and how it looks.

  · Nearest PDB neighbors are the top structural matches found by Foldseek when searching this structure against the entire Protein Data Bank. Each hit reports a TM-score (0 to 1; >0.5 almost always implies the same fold) and an E-value. These are *structural* homologs — they may share no detectable sequence similarity.

  · Functional annotations link the protein to curated databases. InterPro entries identify conserved domains and families by matching the sequence against member-database signatures (Pfam, PROSITE, CDD, …). Gene Ontology (GO) terms describe molecular function, biological process, and cellular component in a controlled vocabulary. CATH places the structure in a hierarchical fold classification (Class/Architecture/Topology/Homologous-superfamily). The organism is the source species.

  · Three diagnostic plots accompany the record. The Cα contact map visualizes the tertiary structure as a 2D adjacency matrix (8 Å cutoff, sequence-local contacts suppressed). The Ramachandran plot shows the distribution of backbone (φ, ψ) torsions, with points in the α and β basins reflecting secondary structure content. The PAE plot shows AlphaFold's inter-residue confidence as a color matrix.

  · Six rendered views show the 3D structure from the faces of a cube — i.e. along ±x, ±y, ±z. Rendering representation is drawn randomly per protein from cartoon (secondary-structure ribbons), sticks (backbone bonds), or molecular surface; coloring is either N→C rainbow (blue at the N-terminus through red at the C-terminus) or one color per chain.